Protein AF-A0A9E1QAP7-F1 (afdb_monomer)

Structure (mmCIF, N/CA/C/O backbone):
data_AF-A0A9E1QAP7-F1
#
_entry.id   AF-A0A9E1QAP7-F1
#
loop_
_atom_site.group_PDB
_atom_site.id
_atom_site.type_symbol
_atom_site.label_atom_id
_atom_site.label_alt_id
_atom_site.label_comp_id
_atom_site.label_asym_id
_atom_site.label_entity_id
_atom_site.label_seq_id
_atom_site.pdbx_PDB_ins_code
_atom_site.Cartn_x
_atom_site.Cartn_y
_atom_site.Cartn_z
_atom_site.occupancy
_atom_site.B_iso_or_equiv
_atom_site.auth_seq_id
_atom_site.auth_comp_id
_atom_site.auth_asym_id
_atom_site.auth_atom_id
_atom_site.pdbx_PDB_model_num
ATOM 1 N N . MET A 1 1 ? -14.397 4.105 12.516 1.00 86.31 1 MET A N 1
ATOM 2 C CA . MET A 1 1 ? -14.029 3.314 11.324 1.00 86.31 1 MET A CA 1
ATOM 3 C C . MET A 1 1 ? -12.781 2.537 11.677 1.00 86.31 1 MET A C 1
ATOM 5 O O . MET A 1 1 ? -11.896 3.171 12.234 1.00 86.31 1 MET A O 1
ATOM 9 N N . SER A 1 2 ? -12.727 1.223 11.428 1.00 95.25 2 SER A N 1
ATOM 10 C CA . SER A 1 2 ? -11.497 0.457 11.663 1.00 95.25 2 SER A CA 1
ATOM 11 C C . SER A 1 2 ? -10.721 0.271 10.363 1.00 95.25 2 SER A C 1
ATOM 13 O O . SER A 1 2 ? -11.329 -0.066 9.348 1.00 95.25 2 SER A O 1
ATOM 15 N N . VAL A 1 3 ? -9.409 0.499 10.394 1.00 98.00 3 VAL A N 1
ATOM 16 C CA . VAL A 1 3 ? -8.511 0.479 9.235 1.00 98.00 3 VAL A CA 1
ATOM 17 C C . VAL A 1 3 ? -7.378 -0.515 9.458 1.00 98.00 3 VAL A C 1
ATOM 19 O O . VAL A 1 3 ? -6.719 -0.509 10.500 1.00 98.00 3 VAL A O 1
ATOM 22 N N . THR A 1 4 ? -7.115 -1.334 8.444 1.00 98.50 4 THR A N 1
ATOM 23 C CA . THR A 1 4 ? -5.926 -2.188 8.369 1.00 98.50 4 THR A CA 1
ATOM 24 C C . THR A 1 4 ? -4.865 -1.534 7.495 1.00 98.50 4 THR A C 1
ATOM 26 O O . THR A 1 4 ? -5.123 -1.198 6.343 1.00 98.50 4 THR A O 1
ATOM 29 N N . GLY A 1 5 ? -3.652 -1.373 8.018 1.00 98.19 5 GLY A N 1
ATOM 30 C CA . GLY A 1 5 ? -2.471 -1.071 7.216 1.00 98.19 5 GLY A CA 1
ATOM 31 C C . GLY A 1 5 ? -1.913 -2.353 6.608 1.00 98.19 5 GLY A C 1
ATOM 32 O O . GLY A 1 5 ? -1.603 -3.296 7.330 1.00 98.19 5 GLY A O 1
ATOM 33 N N . ILE A 1 6 ? -1.773 -2.397 5.292 1.00 97.81 6 ILE A N 1
ATOM 34 C CA . ILE A 1 6 ? -1.166 -3.498 4.548 1.00 97.81 6 ILE A CA 1
ATOM 35 C C . ILE A 1 6 ? 0.171 -3.005 4.010 1.00 97.81 6 ILE A C 1
ATOM 37 O O . ILE A 1 6 ? 0.221 -2.129 3.148 1.00 97.81 6 ILE A O 1
ATOM 41 N N . ILE A 1 7 ? 1.258 -3.590 4.501 1.00 95.88 7 ILE A N 1
ATOM 42 C CA . ILE A 1 7 ? 2.609 -3.272 4.049 1.00 95.88 7 ILE A CA 1
ATOM 43 C C . ILE A 1 7 ? 3.037 -4.293 3.005 1.00 95.88 7 ILE A C 1
ATOM 45 O O . ILE A 1 7 ? 3.178 -5.478 3.313 1.00 95.88 7 ILE A O 1
ATOM 49 N N . LEU A 1 8 ? 3.289 -3.848 1.776 1.00 93.56 8 LEU A N 1
ATOM 50 C CA . LEU A 1 8 ? 3.831 -4.709 0.726 1.00 93.56 8 LEU A CA 1
ATOM 51 C C . LEU A 1 8 ? 5.355 -4.746 0.846 1.00 93.56 8 LEU A C 1
ATOM 53 O O . LEU A 1 8 ? 6.057 -3.876 0.337 1.00 93.56 8 LEU A O 1
ATOM 57 N N . ALA A 1 9 ? 5.861 -5.751 1.561 1.00 88.69 9 ALA A N 1
ATOM 58 C CA . ALA A 1 9 ? 7.293 -5.978 1.749 1.00 88.69 9 ALA A CA 1
ATOM 59 C C . ALA A 1 9 ? 7.854 -7.072 0.823 1.00 88.69 9 ALA A C 1
ATOM 61 O O . ALA A 1 9 ? 9.065 -7.243 0.733 1.00 88.69 9 ALA A O 1
ATOM 62 N N . GLY A 1 10 ? 6.984 -7.817 0.136 1.00 72.06 10 GLY A N 1
ATOM 63 C CA . GLY A 1 10 ? 7.348 -8.919 -0.748 1.00 72.06 10 GLY A CA 1
ATOM 64 C C . GLY A 1 10 ? 7.646 -8.495 -2.188 1.00 72.06 10 GLY A C 1
ATOM 65 O O . GLY A 1 10 ? 6.935 -7.697 -2.790 1.00 72.06 10 GLY A O 1
ATOM 66 N N . GLY A 1 11 ? 8.678 -9.104 -2.772 1.00 62.16 11 GLY A N 1
ATOM 67 C CA . GLY A 1 11 ? 9.010 -8.986 -4.190 1.00 62.16 11 GLY A CA 1
ATOM 68 C C . GLY A 1 11 ? 10.401 -9.542 -4.483 1.00 62.16 11 GLY A C 1
ATOM 69 O O . GLY A 1 11 ? 11.307 -9.451 -3.657 1.00 62.16 11 GLY A O 1
ATOM 70 N N . LEU A 1 12 ? 10.597 -10.131 -5.666 1.00 50.19 12 LEU A N 1
ATOM 71 C CA . LEU A 1 12 ? 11.924 -10.564 -6.109 1.00 50.19 12 LEU A CA 1
ATOM 72 C C . LEU A 1 12 ? 12.776 -9.331 -6.425 1.00 50.19 12 LEU A C 1
ATOM 74 O O . LEU A 1 12 ? 12.767 -8.806 -7.538 1.00 50.19 12 LEU A O 1
ATOM 78 N N . SER A 1 13 ? 13.543 -8.868 -5.446 1.00 53.38 13 SER A N 1
ATOM 79 C CA . SER A 1 13 ? 14.595 -7.878 -5.655 1.00 53.38 13 SER A CA 1
ATOM 80 C C . SER A 1 13 ? 15.823 -8.532 -6.284 1.00 53.38 13 SER A C 1
ATOM 82 O O . SER A 1 13 ? 16.873 -8.674 -5.661 1.00 53.38 13 SER A O 1
ATOM 84 N N . SER A 1 14 ? 15.715 -8.933 -7.552 1.00 49.47 14 SER A N 1
ATOM 85 C CA . SER A 1 14 ? 16.874 -9.436 -8.303 1.00 49.47 14 SER A CA 1
ATOM 86 C C . SER A 1 14 ? 17.997 -8.394 -8.388 1.00 49.47 14 SER A C 1
ATOM 88 O O . SER A 1 14 ? 19.166 -8.750 -8.482 1.00 49.47 14 SER A O 1
ATOM 90 N N . ARG A 1 15 ? 17.646 -7.102 -8.304 1.00 52.75 15 ARG A N 1
ATOM 91 C CA . ARG A 1 15 ? 18.569 -5.966 -8.432 1.00 52.75 15 ARG A CA 1
ATOM 92 C C . ARG A 1 15 ? 19.306 -5.592 -7.142 1.00 52.75 15 ARG A C 1
ATOM 94 O O . ARG A 1 15 ? 20.372 -4.992 -7.239 1.00 52.75 15 ARG A O 1
ATOM 101 N N . MET A 1 16 ? 18.775 -5.916 -5.956 1.00 55.91 16 MET A N 1
ATOM 102 C CA . MET A 1 16 ? 19.449 -5.616 -4.675 1.00 55.91 16 MET A CA 1
ATOM 103 C C . MET A 1 16 ? 19.907 -6.859 -3.904 1.00 55.91 16 MET A C 1
ATOM 105 O O . MET A 1 16 ? 20.548 -6.716 -2.867 1.00 55.91 16 MET A O 1
ATOM 109 N N . GLY A 1 17 ? 19.630 -8.066 -4.411 1.00 48.62 17 GLY A N 1
ATOM 110 C CA . GLY A 1 17 ? 20.192 -9.328 -3.912 1.00 48.62 17 GLY A CA 1
ATOM 111 C C . GLY A 1 17 ? 19.649 -9.813 -2.562 1.00 48.62 17 GLY A C 1
ATOM 112 O O . GLY A 1 17 ? 19.953 -10.932 -2.171 1.00 48.62 17 GLY A O 1
ATOM 113 N N . ASN A 1 18 ? 18.833 -9.005 -1.881 1.00 57.62 18 ASN A N 1
ATOM 114 C CA . ASN A 1 18 ? 18.184 -9.289 -0.602 1.00 57.62 18 ASN A CA 1
ATOM 115 C C . ASN A 1 18 ? 16.726 -8.812 -0.620 1.00 57.62 18 ASN A C 1
ATOM 117 O O . ASN A 1 18 ? 16.335 -8.008 -1.471 1.00 57.62 18 ASN A O 1
ATOM 121 N N . ASP A 1 19 ? 15.940 -9.285 0.347 1.00 70.88 19 ASP A N 1
ATOM 122 C CA . ASP A 1 19 ? 14.587 -8.788 0.600 1.00 70.88 19 ASP A CA 1
ATOM 123 C C . ASP A 1 19 ? 14.622 -7.271 0.880 1.00 70.88 19 ASP A C 1
ATOM 125 O O . ASP A 1 19 ? 15.386 -6.809 1.730 1.00 70.88 19 ASP A O 1
ATOM 129 N N . LYS A 1 20 ? 13.865 -6.468 0.119 1.00 70.12 20 LYS A N 1
ATOM 130 C CA . LYS A 1 20 ? 14.023 -5.001 0.148 1.00 70.12 20 LYS A CA 1
ATOM 131 C C . LYS A 1 20 ? 13.629 -4.413 1.493 1.00 70.12 20 LYS A C 1
ATOM 133 O O . LYS A 1 20 ? 14.272 -3.479 1.955 1.00 70.12 20 LYS A O 1
ATOM 138 N N . GLY A 1 21 ? 12.599 -4.965 2.135 1.00 68.44 21 GLY A N 1
ATOM 139 C CA . GLY A 1 21 ? 12.076 -4.388 3.373 1.00 68.44 21 GLY A CA 1
ATOM 140 C C . GLY A 1 21 ? 13.061 -4.453 4.545 1.00 68.44 21 GLY A C 1
ATOM 141 O O . GLY A 1 21 ? 12.929 -3.661 5.475 1.00 68.44 21 GLY A O 1
ATOM 142 N N . VAL A 1 22 ? 14.063 -5.344 4.497 1.00 76.19 22 VAL A N 1
ATOM 143 C CA . VAL A 1 22 ? 15.116 -5.448 5.526 1.00 76.19 22 VAL A CA 1
ATOM 144 C C . VAL A 1 22 ? 16.360 -4.615 5.219 1.00 76.19 22 VAL A C 1
ATOM 146 O O . VAL A 1 22 ? 17.306 -4.634 6.007 1.00 76.19 22 VAL A O 1
ATOM 149 N N . ILE A 1 23 ? 16.379 -3.884 4.101 1.00 78.19 23 ILE A N 1
ATOM 150 C CA . ILE A 1 23 ? 17.464 -2.953 3.797 1.00 78.19 23 ILE A CA 1
ATOM 151 C C . ILE A 1 23 ? 17.454 -1.842 4.841 1.00 78.19 23 ILE A C 1
ATOM 153 O O . ILE A 1 23 ? 16.416 -1.235 5.116 1.00 78.19 23 ILE A O 1
ATOM 157 N N . GLN A 1 24 ? 18.626 -1.608 5.431 1.00 78.88 24 GLN A N 1
ATOM 158 C CA . GLN A 1 24 ? 18.845 -0.480 6.320 1.00 78.88 24 GLN A CA 1
ATOM 159 C C . GLN A 1 24 ? 18.854 0.810 5.518 1.00 78.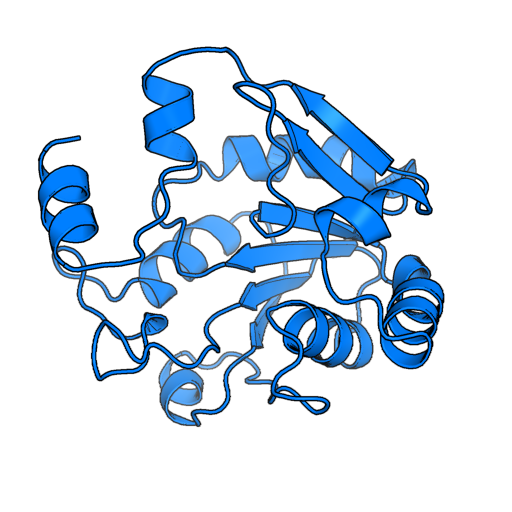88 24 GLN A C 1
ATOM 161 O O . GLN A 1 24 ? 19.547 0.938 4.508 1.00 78.88 24 GLN A O 1
ATOM 166 N N . LEU A 1 25 ? 18.084 1.759 6.014 1.00 79.62 25 LEU A N 1
ATOM 167 C CA . LEU A 1 25 ? 17.990 3.103 5.513 1.00 79.62 25 LEU A CA 1
ATOM 168 C C . LEU A 1 25 ? 18.130 4.040 6.715 1.00 79.62 25 LEU A C 1
ATOM 170 O O . LEU A 1 25 ? 17.290 4.083 7.618 1.00 79.62 25 LEU A O 1
ATOM 174 N N . ASP A 1 26 ? 19.272 4.720 6.757 1.00 79.81 26 ASP A N 1
ATOM 175 C CA . ASP A 1 26 ? 19.825 5.322 7.971 1.00 79.81 26 ASP A CA 1
ATOM 176 C C . ASP A 1 26 ? 20.045 4.251 9.066 1.00 79.81 26 ASP A C 1
ATOM 178 O O . ASP A 1 26 ? 20.781 3.288 8.859 1.00 79.81 26 ASP A O 1
ATOM 182 N N . GLN A 1 27 ? 19.402 4.396 10.230 1.00 82.00 27 GLN A N 1
ATOM 183 C CA . GLN A 1 27 ? 19.483 3.462 11.362 1.00 82.00 27 GLN A CA 1
ATOM 184 C C . GLN A 1 27 ? 18.269 2.521 11.470 1.00 82.00 27 GLN A C 1
ATOM 186 O O . GLN A 1 27 ? 18.165 1.769 12.436 1.00 82.00 27 GLN A O 1
ATOM 191 N N . GLN A 1 28 ? 17.344 2.561 10.506 1.00 84.06 28 GLN A N 1
ATOM 192 C CA . GLN A 1 28 ? 16.098 1.787 10.528 1.00 84.06 28 GLN A CA 1
ATOM 193 C C . GLN A 1 28 ? 15.938 0.982 9.241 1.00 84.06 28 GLN A C 1
ATOM 195 O O . GLN A 1 28 ? 16.349 1.409 8.165 1.00 84.06 28 GLN A O 1
ATOM 200 N N . LYS A 1 29 ? 15.322 -0.193 9.316 1.00 88.06 29 LYS A N 1
ATOM 201 C CA . LYS A 1 29 ? 14.920 -0.946 8.124 1.00 88.06 29 LYS A CA 1
ATOM 202 C C . LYS A 1 29 ? 13.789 -0.204 7.413 1.00 88.06 29 LYS A C 1
ATOM 204 O O . LYS A 1 29 ? 12.933 0.399 8.059 1.00 88.06 29 LYS A O 1
ATOM 209 N N . MET A 1 30 ? 13.724 -0.301 6.087 1.00 88.94 30 MET A N 1
ATOM 210 C CA . MET A 1 30 ? 12.649 0.329 5.301 1.00 88.94 30 MET A CA 1
ATOM 211 C C . MET A 1 30 ? 11.248 -0.065 5.7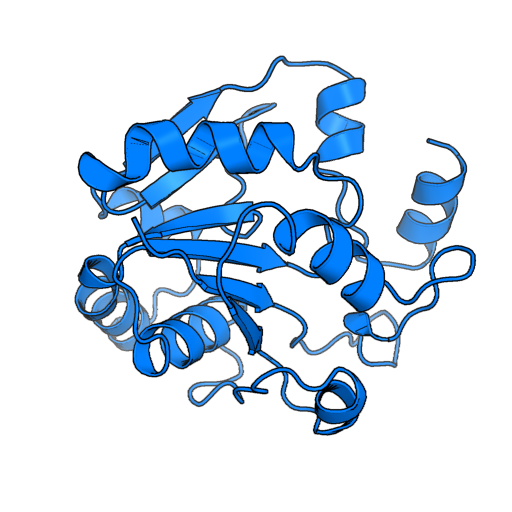94 1.00 88.94 30 MET A C 1
ATOM 213 O O . MET A 1 30 ? 10.370 0.788 5.914 1.00 88.94 30 MET A O 1
ATOM 217 N N . VAL A 1 31 ? 11.050 -1.336 6.166 1.00 90.00 31 VAL A N 1
ATOM 218 C CA . VAL A 1 31 ? 9.774 -1.790 6.739 1.00 90.00 31 VAL A CA 1
ATOM 219 C C . VAL A 1 31 ? 9.446 -1.109 8.071 1.00 90.00 31 VAL A C 1
ATOM 221 O O . VAL A 1 31 ? 8.292 -0.767 8.296 1.00 90.00 31 VAL A O 1
ATOM 224 N N . GLU A 1 32 ? 10.436 -0.851 8.932 1.00 91.31 32 GLU A N 1
ATOM 225 C CA . GLU A 1 32 ? 10.232 -0.171 10.220 1.00 91.31 32 GLU A CA 1
ATOM 226 C C . GLU A 1 32 ? 9.785 1.279 10.009 1.00 91.31 32 GLU A C 1
ATOM 228 O O . GLU A 1 32 ? 8.881 1.749 10.702 1.00 91.31 32 GLU A O 1
ATOM 233 N N . LYS A 1 33 ? 10.344 1.964 9.001 1.00 92.69 33 LYS A N 1
ATOM 234 C CA . LYS A 1 33 ? 9.883 3.304 8.617 1.00 92.69 33 LYS A CA 1
ATOM 235 C C . LYS A 1 33 ? 8.427 3.285 8.171 1.00 92.69 33 LYS A C 1
ATOM 237 O O . LYS A 1 33 ? 7.620 4.054 8.688 1.00 92.69 33 LYS A O 1
ATOM 242 N N . VAL A 1 34 ? 8.059 2.360 7.292 1.00 94.44 34 VAL A N 1
ATOM 243 C CA . VAL A 1 34 ? 6.677 2.237 6.808 1.00 94.44 34 VAL A CA 1
ATOM 244 C C . VAL A 1 34 ? 5.699 1.845 7.924 1.00 94.44 34 VAL A C 1
ATOM 246 O O . VAL A 1 34 ? 4.603 2.401 8.001 1.00 94.44 34 VAL A O 1
ATOM 249 N N . ILE A 1 35 ? 6.111 0.982 8.859 1.00 94.25 35 ILE A N 1
ATOM 250 C CA . ILE A 1 35 ? 5.351 0.700 10.086 1.00 94.25 35 ILE A CA 1
ATOM 251 C C . ILE A 1 35 ? 5.117 1.994 10.874 1.00 94.25 35 ILE A C 1
ATOM 253 O O . ILE A 1 35 ? 3.985 2.255 11.277 1.00 94.25 35 ILE A O 1
ATOM 257 N N . SER A 1 36 ? 6.150 2.818 11.079 1.00 94.75 36 SER A N 1
ATOM 258 C CA . SER A 1 36 ? 6.025 4.071 11.839 1.00 94.75 36 SER A CA 1
ATOM 259 C C . SER A 1 36 ? 5.097 5.096 11.175 1.00 94.75 36 SER A C 1
ATOM 261 O O . SER A 1 36 ? 4.414 5.837 11.876 1.00 94.75 36 SER A O 1
ATOM 263 N N . ILE A 1 37 ? 5.019 5.089 9.841 1.00 96.50 37 ILE A N 1
ATOM 264 C CA . ILE A 1 37 ? 4.135 5.961 9.055 1.00 96.50 37 ILE A CA 1
ATOM 265 C C . ILE A 1 37 ? 2.665 5.549 9.208 1.00 96.50 37 ILE A C 1
ATOM 267 O O . ILE A 1 37 ? 1.801 6.418 9.346 1.00 96.50 37 ILE A O 1
ATOM 271 N N . LEU A 1 38 ? 2.377 4.240 9.183 1.00 96.88 38 LEU A N 1
ATOM 272 C CA . LEU A 1 38 ? 1.010 3.706 9.253 1.00 96.88 38 LEU A CA 1
ATOM 273 C C . LEU A 1 38 ? 0.472 3.602 10.678 1.00 96.88 38 LEU A C 1
ATOM 275 O O . LEU A 1 38 ? -0.706 3.869 10.892 1.00 96.88 38 LEU A O 1
ATOM 279 N N . SER A 1 39 ? 1.308 3.223 11.649 1.00 95.88 39 SER A N 1
ATOM 280 C CA . SER A 1 39 ? 0.879 2.929 13.029 1.00 95.88 39 SER A CA 1
ATOM 281 C C . SER A 1 39 ? -0.000 4.012 13.676 1.00 95.88 39 SER A C 1
ATOM 283 O O . SER A 1 39 ? -0.932 3.644 14.384 1.00 95.88 39 SER A O 1
ATOM 285 N N . PRO A 1 40 ? 0.220 5.326 13.453 1.00 96.69 40 PRO A N 1
ATOM 286 C CA . PRO A 1 40 ? -0.622 6.365 14.050 1.00 96.69 40 PRO A CA 1
ATOM 287 C C . PRO A 1 40 ? -2.035 6.473 13.455 1.00 96.69 40 PRO A C 1
ATOM 289 O O . PRO A 1 40 ? -2.854 7.209 14.001 1.00 96.69 40 PRO A O 1
ATOM 292 N N . ILE A 1 41 ? -2.309 5.820 12.319 1.00 96.94 41 ILE A N 1
ATOM 293 C CA . ILE A 1 41 ? -3.532 6.023 11.520 1.00 96.94 41 ILE A CA 1
ATOM 294 C C . ILE A 1 41 ? -4.281 4.728 11.183 1.00 96.94 41 ILE A C 1
ATOM 296 O O . ILE A 1 41 ? -5.276 4.770 10.460 1.00 96.94 41 ILE A O 1
ATOM 300 N N . VAL A 1 42 ? -3.823 3.581 11.691 1.00 97.56 42 VAL A N 1
ATOM 301 C CA . VAL A 1 42 ? -4.465 2.273 11.491 1.00 97.56 42 VAL A CA 1
ATOM 302 C C . VAL A 1 42 ? -4.600 1.532 12.817 1.00 97.56 42 VAL A C 1
ATOM 304 O O . VAL A 1 42 ? -3.784 1.709 13.717 1.00 97.56 42 VAL A O 1
ATOM 307 N N . ASP A 1 43 ? -5.598 0.657 12.935 1.00 96.81 43 ASP A N 1
ATOM 308 C CA . ASP A 1 43 ? -5.797 -0.144 14.154 1.00 96.81 43 ASP A CA 1
ATOM 309 C C . ASP A 1 43 ? -4.944 -1.413 14.165 1.00 96.81 43 ASP A C 1
ATOM 311 O O . ASP A 1 43 ? -4.711 -2.017 15.212 1.00 96.81 43 ASP A O 1
ATOM 315 N N . ARG A 1 44 ? -4.527 -1.869 12.981 1.00 95.31 44 ARG A N 1
ATOM 316 C CA . ARG A 1 44 ? -3.751 -3.096 12.806 1.00 95.31 44 ARG A CA 1
ATOM 317 C C . ARG A 1 44 ? -2.860 -3.012 11.583 1.00 95.31 44 ARG A C 1
ATOM 319 O O . ARG A 1 44 ? -3.186 -2.324 10.619 1.00 95.31 44 ARG A O 1
ATOM 326 N N . ILE A 1 45 ? -1.769 -3.767 11.613 1.00 96.19 45 ILE A N 1
ATOM 327 C CA . ILE A 1 45 ? -0.828 -3.870 10.502 1.00 96.19 45 ILE A CA 1
ATOM 328 C C . ILE A 1 45 ? -0.685 -5.333 10.092 1.00 96.19 45 ILE A C 1
ATOM 330 O O . ILE A 1 45 ? -0.488 -6.215 10.930 1.00 96.19 45 ILE A O 1
ATOM 334 N N . ILE A 1 46 ? -0.765 -5.561 8.785 1.00 95.44 46 ILE A N 1
ATOM 335 C CA . ILE A 1 46 ? -0.465 -6.815 8.106 1.00 95.44 46 ILE A CA 1
ATOM 336 C C . ILE A 1 46 ? 0.725 -6.566 7.180 1.00 95.44 46 ILE A C 1
ATOM 338 O O . ILE A 1 46 ? 0.788 -5.542 6.501 1.00 95.44 46 ILE A O 1
ATOM 342 N N . VAL A 1 47 ? 1.666 -7.504 7.126 1.00 94.06 47 VAL A N 1
ATOM 343 C CA . VAL A 1 47 ? 2.828 -7.430 6.236 1.00 94.06 47 VAL A CA 1
ATOM 344 C C . VAL A 1 47 ? 2.725 -8.527 5.182 1.00 94.06 47 VAL A C 1
ATOM 346 O O . VAL A 1 47 ? 2.784 -9.711 5.504 1.00 94.06 47 VAL A O 1
ATOM 349 N N . SER A 1 48 ? 2.600 -8.143 3.914 1.00 92.56 48 SER A N 1
ATOM 350 C CA . SER A 1 48 ? 2.709 -9.064 2.781 1.00 92.56 48 SER A CA 1
ATOM 351 C C . SER A 1 48 ? 4.180 -9.378 2.529 1.00 92.56 48 SER A C 1
ATOM 353 O O . SER A 1 48 ? 4.901 -8.535 1.988 1.00 92.56 48 SER A O 1
ATOM 355 N N . ALA A 1 49 ? 4.636 -10.580 2.879 1.00 89.00 49 ALA A N 1
ATOM 356 C CA . ALA A 1 49 ? 6.010 -11.020 2.649 1.00 89.00 49 ALA A CA 1
ATOM 357 C C . ALA A 1 49 ? 6.105 -12.542 2.486 1.00 89.00 49 ALA A C 1
ATOM 359 O O . ALA A 1 49 ? 5.374 -13.307 3.107 1.00 89.00 49 ALA A O 1
ATOM 360 N N . ASN A 1 50 ? 7.078 -12.994 1.691 1.00 80.62 50 ASN A N 1
ATOM 361 C CA . ASN A 1 50 ? 7.371 -14.426 1.534 1.00 80.62 50 ASN A CA 1
ATOM 362 C C . ASN A 1 50 ? 8.383 -14.949 2.567 1.00 80.62 50 ASN A C 1
ATOM 364 O O . ASN A 1 50 ? 8.625 -16.154 2.644 1.00 80.62 50 ASN A O 1
ATOM 368 N N . ASN A 1 51 ? 8.963 -14.049 3.360 1.00 76.94 51 ASN A N 1
ATOM 369 C CA . ASN A 1 51 ? 9.968 -14.335 4.371 1.00 76.94 51 ASN A CA 1
ATOM 370 C C . ASN A 1 51 ? 9.347 -14.251 5.776 1.00 76.94 51 ASN A C 1
ATOM 372 O O . ASN A 1 51 ? 8.725 -13.249 6.114 1.00 76.94 51 ASN A O 1
ATOM 376 N N . SER A 1 52 ? 9.543 -15.269 6.614 1.00 72.44 52 SER A N 1
ATOM 377 C CA . SER A 1 52 ? 9.056 -15.271 8.003 1.00 72.44 52 SER A CA 1
ATOM 378 C C . SER A 1 52 ? 9.836 -14.322 8.918 1.00 72.44 52 SER A C 1
ATOM 380 O O . SER A 1 52 ? 9.377 -14.014 10.010 1.00 72.44 52 SER A O 1
ATOM 382 N N . ASN A 1 53 ? 10.979 -13.777 8.485 1.00 76.25 53 ASN A N 1
ATOM 383 C CA . ASN A 1 53 ? 11.747 -12.815 9.280 1.00 76.25 53 ASN A CA 1
ATOM 384 C C . ASN A 1 53 ? 10.925 -11.584 9.696 1.00 76.25 53 ASN A C 1
ATOM 386 O O . ASN A 1 53 ? 11.256 -10.961 10.699 1.00 76.25 53 ASN A O 1
ATOM 390 N N . TYR A 1 54 ? 9.861 -11.225 8.976 1.00 80.69 54 TYR A N 1
ATOM 391 C CA . TYR A 1 54 ? 8.986 -10.110 9.351 1.00 80.69 54 TYR A CA 1
ATOM 392 C C . TYR A 1 54 ? 8.144 -10.384 10.609 1.00 80.69 54 TYR A C 1
ATOM 394 O O . TYR A 1 54 ? 7.684 -9.438 11.245 1.00 80.69 54 TYR A O 1
ATOM 402 N N . GLU A 1 55 ? 8.015 -11.641 11.043 1.00 78.56 55 GLU A N 1
ATOM 403 C CA . GLU A 1 55 ? 7.323 -12.004 12.290 1.00 78.56 55 GLU A CA 1
ATOM 404 C C . GLU A 1 55 ? 8.014 -11.398 13.524 1.00 78.56 55 GLU A C 1
ATOM 406 O O . GLU A 1 55 ? 7.369 -11.166 14.546 1.00 78.56 55 GLU A O 1
ATOM 411 N N . GLN A 1 56 ? 9.305 -11.039 13.417 1.00 81.69 56 GLN A N 1
ATOM 412 C CA . GLN A 1 56 ? 10.052 -10.348 14.478 1.00 81.69 56 GLN A CA 1
ATOM 413 C C . GLN A 1 56 ? 9.406 -9.016 14.899 1.00 81.69 56 GLN A C 1
ATOM 415 O O . GLN A 1 56 ? 9.589 -8.571 16.031 1.00 81.69 56 GLN A O 1
ATOM 420 N N . PHE A 1 57 ? 8.629 -8.394 14.006 1.00 80.06 57 PHE A N 1
ATOM 421 C CA . PHE A 1 57 ? 7.919 -7.142 14.265 1.00 80.06 57 PHE A CA 1
ATOM 422 C C . PHE A 1 57 ? 6.561 -7.348 14.954 1.00 80.06 57 PHE A C 1
ATOM 424 O O . PHE A 1 57 ? 5.862 -6.374 15.211 1.00 80.06 57 PHE A O 1
ATOM 431 N N . LYS A 1 58 ? 6.194 -8.596 15.286 1.00 84.06 58 LYS A N 1
ATOM 432 C CA . LYS A 1 58 ? 4.928 -8.976 15.944 1.00 84.06 58 LYS A CA 1
ATOM 433 C C . LYS A 1 58 ? 3.667 -8.601 15.149 1.00 84.06 58 LYS A C 1
ATOM 435 O O . LYS A 1 58 ? 2.593 -8.470 15.730 1.00 84.06 58 LYS A O 1
ATOM 440 N N . PHE A 1 59 ? 3.793 -8.458 13.831 1.00 86.69 59 PHE A N 1
ATOM 441 C CA . PHE A 1 59 ? 2.670 -8.262 12.913 1.00 86.69 59 PHE A CA 1
ATOM 442 C C . PHE A 1 59 ? 2.308 -9.568 12.208 1.00 86.69 59 PHE A C 1
ATOM 444 O O . PHE A 1 59 ? 3.150 -10.453 12.047 1.00 86.69 59 PHE A O 1
ATOM 451 N N . SER A 1 60 ? 1.060 -9.674 11.749 1.00 89.81 60 SER A N 1
ATOM 452 C CA . SER A 1 60 ? 0.624 -10.790 10.911 1.00 89.81 60 SER A CA 1
ATOM 453 C C . SER A 1 60 ? 1.357 -10.745 9.572 1.00 89.81 60 SER A C 1
ATOM 455 O O . SER A 1 60 ? 1.217 -9.780 8.819 1.00 89.81 60 SER A O 1
ATOM 457 N N . VAL A 1 61 ? 2.133 -11.787 9.272 1.00 91.62 61 VAL A N 1
ATOM 458 C CA . VAL A 1 61 ? 2.828 -11.932 7.990 1.00 91.62 61 VAL A CA 1
ATOM 459 C C . VAL A 1 61 ? 1.997 -12.815 7.071 1.00 91.62 61 VAL A C 1
ATOM 461 O O . VAL A 1 61 ? 1.756 -13.982 7.375 1.00 91.62 61 VAL A O 1
ATOM 464 N N . ILE A 1 62 ? 1.568 -12.262 5.941 1.00 92.62 62 ILE A N 1
ATOM 465 C CA . ILE A 1 62 ? 0.773 -12.969 4.938 1.00 92.62 62 ILE A CA 1
ATOM 466 C C . ILE A 1 62 ? 1.650 -13.229 3.721 1.00 92.62 62 ILE A C 1
ATOM 468 O O . ILE A 1 62 ? 2.265 -12.319 3.166 1.00 92.62 62 ILE A O 1
ATOM 472 N N . LYS A 1 63 ? 1.718 -14.495 3.311 1.00 90.31 63 LYS A N 1
ATOM 473 C CA . LYS A 1 63 ? 2.427 -14.892 2.093 1.00 90.31 63 LYS A CA 1
ATOM 474 C C . LYS A 1 63 ? 1.561 -14.607 0.875 1.00 90.31 63 LYS A C 1
ATOM 476 O O . LYS A 1 63 ? 0.347 -14.790 0.924 1.00 90.31 63 LYS A O 1
ATOM 481 N N . ASP A 1 64 ? 2.202 -14.219 -0.223 1.00 89.19 64 ASP A N 1
ATOM 482 C CA . ASP A 1 64 ? 1.526 -14.096 -1.512 1.00 89.19 64 ASP A CA 1
ATOM 483 C C . ASP A 1 64 ? 1.130 -15.498 -2.006 1.00 89.19 64 ASP A C 1
ATOM 485 O O . ASP A 1 64 ? 1.993 -16.313 -2.346 1.00 89.19 64 ASP A O 1
ATOM 489 N N . LYS A 1 65 ? -0.179 -15.783 -2.011 1.00 89.81 65 LYS A N 1
ATOM 490 C CA . LYS A 1 65 ? -0.756 -17.076 -2.419 1.00 89.81 65 LYS A CA 1
ATOM 491 C C . LYS A 1 65 ? -0.694 -17.293 -3.932 1.00 89.81 65 LYS A C 1
ATOM 493 O O . LYS A 1 65 ? -0.802 -18.431 -4.386 1.00 89.81 65 LYS A O 1
ATOM 498 N N . TYR A 1 66 ? -0.532 -16.220 -4.701 1.00 87.50 66 TYR A N 1
ATOM 499 C CA . TYR A 1 66 ? -0.666 -16.229 -6.154 1.00 87.50 66 TYR A CA 1
ATOM 500 C C . TYR A 1 66 ? 0.695 -16.164 -6.845 1.00 87.50 66 TYR A C 1
ATOM 502 O O . TYR A 1 66 ? 0.919 -16.902 -7.800 1.00 87.50 66 TYR A O 1
ATOM 510 N N . GLY A 1 67 ? 1.627 -15.370 -6.306 1.00 78.94 67 GLY A N 1
ATOM 511 C CA . GLY A 1 67 ? 3.031 -15.306 -6.710 1.00 78.94 67 GLY A CA 1
ATOM 512 C C . GLY A 1 67 ? 3.260 -14.859 -8.161 1.00 78.94 67 GLY A C 1
ATOM 513 O O . GLY A 1 67 ? 2.442 -15.045 -9.049 1.00 78.94 67 GLY A O 1
ATOM 514 N N . ARG A 1 68 ? 4.428 -14.269 -8.453 1.00 75.19 68 ARG A N 1
ATOM 515 C CA . ARG A 1 68 ? 4.886 -13.927 -9.828 1.00 75.19 68 ARG A CA 1
ATOM 516 C C . ARG A 1 68 ? 3.937 -13.053 -10.681 1.00 75.19 68 ARG A C 1
ATOM 518 O O . ARG A 1 68 ? 4.225 -12.853 -11.856 1.00 75.19 68 ARG A O 1
ATOM 525 N N . ILE A 1 69 ? 2.892 -12.464 -10.099 1.00 85.31 69 ILE A N 1
ATOM 526 C CA . ILE A 1 69 ? 1.941 -11.550 -10.762 1.00 85.31 69 ILE A CA 1
ATOM 527 C C . ILE A 1 69 ? 2.118 -10.090 -10.312 1.00 85.31 69 ILE A C 1
ATOM 529 O O . ILE A 1 69 ? 1.207 -9.271 -10.387 1.00 85.31 69 ILE A O 1
ATOM 533 N N . GLY A 1 70 ? 3.313 -9.757 -9.819 1.00 85.88 70 GLY A N 1
ATOM 534 C CA . GLY A 1 70 ? 3.607 -8.435 -9.272 1.00 85.88 70 GLY A CA 1
ATOM 535 C C . GLY A 1 70 ? 2.888 -8.171 -7.938 1.00 85.88 70 GLY A C 1
ATOM 536 O O . GLY A 1 70 ? 2.540 -9.118 -7.235 1.00 85.88 70 GLY A O 1
ATOM 537 N N . PRO A 1 71 ? 2.681 -6.895 -7.562 1.00 91.31 71 PRO A N 1
ATOM 538 C CA . PRO A 1 71 ? 2.111 -6.526 -6.263 1.00 91.31 71 PRO A CA 1
ATOM 539 C C . PRO A 1 71 ? 0.650 -6.961 -6.074 1.00 91.31 71 PRO A C 1
ATOM 541 O O . PRO A 1 71 ? 0.201 -7.073 -4.936 1.00 91.31 71 PRO A O 1
ATOM 544 N N . LEU A 1 72 ? -0.081 -7.243 -7.160 1.00 94.94 72 LEU A N 1
ATOM 545 C CA . LEU A 1 72 ? -1.486 -7.651 -7.104 1.00 94.94 72 LEU A CA 1
ATOM 546 C C . LEU A 1 72 ? -1.700 -8.903 -6.238 1.00 94.94 72 LEU A C 1
ATOM 548 O O . LEU A 1 72 ? -2.645 -8.941 -5.457 1.00 94.94 72 LEU A O 1
ATOM 552 N N . GLY A 1 73 ? -0.810 -9.896 -6.329 1.00 93.94 73 GLY A N 1
ATOM 553 C CA . GLY A 1 73 ? -0.921 -11.131 -5.543 1.00 93.94 73 GLY A CA 1
ATOM 554 C C . GLY A 1 73 ? -0.840 -10.884 -4.037 1.00 93.94 73 GLY A C 1
ATOM 555 O O . GLY A 1 73 ? -1.657 -11.407 -3.277 1.00 93.94 73 GLY A O 1
ATOM 556 N N . GLY A 1 74 ? 0.077 -10.009 -3.612 1.00 94.00 74 GLY A N 1
ATOM 557 C CA . GLY A 1 74 ? 0.188 -9.566 -2.221 1.00 94.00 74 GLY A CA 1
ATOM 558 C C . GLY A 1 74 ? -1.039 -8.783 -1.751 1.00 94.00 74 GLY A C 1
ATOM 559 O O . GLY A 1 74 ? -1.548 -9.041 -0.663 1.00 94.00 74 GLY A O 1
ATOM 560 N N . ILE A 1 75 ? -1.567 -7.887 -2.594 1.00 96.62 75 ILE A N 1
ATOM 561 C CA . ILE A 1 75 ? -2.793 -7.129 -2.299 1.00 96.62 75 ILE A CA 1
ATOM 562 C C . ILE A 1 75 ? -3.973 -8.079 -2.079 1.00 96.62 75 ILE A C 1
ATOM 564 O O . ILE A 1 75 ? -4.604 -8.020 -1.028 1.00 96.62 75 ILE A O 1
ATOM 568 N N . ILE A 1 76 ? -4.243 -8.984 -3.026 1.00 97.56 76 ILE A N 1
ATOM 569 C CA . ILE A 1 76 ? -5.353 -9.943 -2.926 1.00 97.56 76 ILE A CA 1
ATOM 570 C C . ILE A 1 76 ? -5.177 -10.823 -1.685 1.00 97.56 76 ILE A C 1
ATOM 572 O O . ILE A 1 76 ? -6.098 -10.928 -0.879 1.00 97.56 76 ILE A O 1
ATOM 576 N N . SER A 1 77 ? -3.983 -11.390 -1.482 1.00 96.19 77 SER A N 1
ATOM 577 C CA . 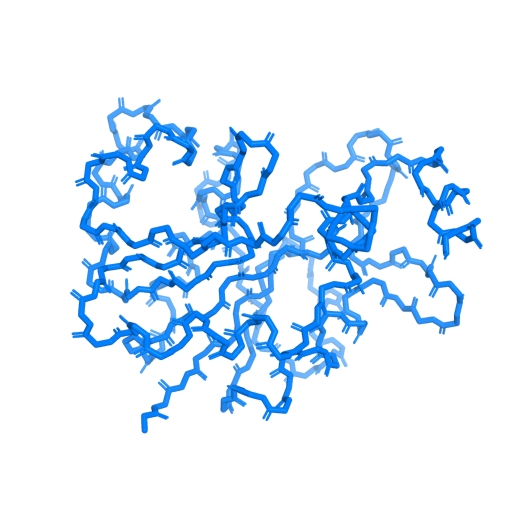SE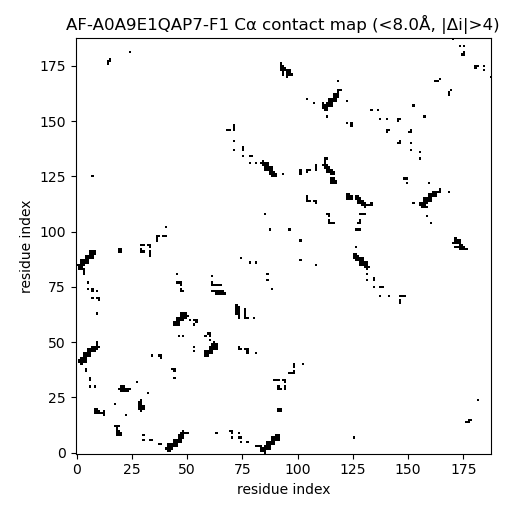R A 1 77 ? -3.708 -12.266 -0.335 1.00 96.19 77 SER A CA 1
ATOM 578 C C . SER A 1 77 ? -3.945 -11.552 0.999 1.00 96.19 77 SER A C 1
ATOM 580 O O . SER A 1 77 ? -4.510 -12.140 1.914 1.00 96.19 77 SER A O 1
ATOM 582 N N . CYS A 1 78 ? -3.556 -10.281 1.127 1.00 97.00 78 CYS A N 1
ATOM 583 C CA . CYS A 1 78 ? -3.804 -9.515 2.347 1.00 97.00 78 CYS A CA 1
ATOM 584 C C . CYS A 1 78 ? -5.256 -9.055 2.497 1.00 97.00 78 CYS A C 1
ATOM 586 O O . CYS A 1 78 ? -5.748 -9.022 3.621 1.00 97.00 78 CYS A O 1
ATOM 588 N N . LEU A 1 79 ? -5.954 -8.712 1.412 1.00 97.94 79 LEU A N 1
ATOM 589 C CA . LEU A 1 79 ? -7.373 -8.343 1.470 1.00 97.94 79 LEU A CA 1
ATOM 590 C C . LEU A 1 79 ? -8.259 -9.533 1.865 1.00 97.94 79 LEU A C 1
ATOM 592 O O . LEU A 1 79 ? -9.217 -9.347 2.614 1.00 97.94 79 LEU A O 1
ATOM 596 N N . GLU A 1 80 ? -7.923 -10.750 1.425 1.00 97.62 80 GLU A N 1
ATOM 597 C CA . GLU A 1 80 ? -8.585 -11.984 1.873 1.00 97.62 80 GLU A CA 1
ATOM 598 C C . GLU A 1 80 ? -8.518 -12.132 3.403 1.00 97.62 80 GLU A C 1
ATOM 600 O O . GLU A 1 80 ? -9.540 -12.384 4.044 1.00 97.62 80 GLU A O 1
ATOM 605 N N . GLU A 1 81 ? -7.335 -11.905 3.983 1.00 97.06 81 GLU A N 1
ATOM 606 C CA . GLU A 1 81 ? -7.052 -12.075 5.418 1.00 97.06 81 GLU A CA 1
ATOM 607 C C . GLU A 1 81 ? -7.439 -10.857 6.274 1.00 97.06 81 GLU A C 1
ATOM 609 O O . GLU A 1 81 ? -7.633 -10.971 7.486 1.00 97.06 81 GLU A O 1
ATOM 614 N N . SER A 1 82 ? -7.557 -9.671 5.672 1.00 96.88 82 SER A N 1
ATOM 615 C CA . SER A 1 82 ? -7.948 -8.459 6.388 1.00 96.88 82 SER A CA 1
ATOM 616 C C . SER A 1 82 ? -9.355 -8.606 6.954 1.00 96.88 82 SER A C 1
ATOM 618 O O . SER A 1 82 ? -10.284 -8.989 6.247 1.00 96.88 82 SER A O 1
ATOM 620 N N . THR A 1 83 ? -9.558 -8.263 8.225 1.00 96.00 83 THR A N 1
ATOM 621 C CA . THR A 1 83 ? -10.892 -8.325 8.847 1.00 96.00 83 THR A CA 1
ATOM 622 C C . THR A 1 83 ? -11.598 -6.966 8.863 1.00 96.00 83 THR A C 1
ATOM 624 O O . THR A 1 83 ? -12.535 -6.782 9.640 1.00 96.00 83 THR A O 1
ATOM 627 N N . THR A 1 84 ? -11.118 -5.992 8.087 1.00 97.50 84 THR A N 1
ATOM 628 C CA . THR A 1 84 ? -11.716 -4.656 7.979 1.00 97.50 84 THR A CA 1
ATOM 629 C C . THR A 1 84 ? -12.082 -4.351 6.535 1.00 97.50 84 THR A C 1
ATOM 631 O O . THR A 1 84 ? -11.365 -4.730 5.606 1.00 97.50 84 THR A O 1
ATOM 634 N N . ASP A 1 85 ? -13.156 -3.587 6.350 1.00 97.56 85 ASP A N 1
ATOM 635 C CA . ASP A 1 85 ? -13.539 -3.103 5.021 1.00 97.56 85 ASP A CA 1
ATOM 636 C C . ASP A 1 85 ? -12.546 -2.064 4.495 1.00 97.56 85 ASP A C 1
ATOM 638 O O . ASP A 1 85 ? -12.339 -1.959 3.294 1.00 97.56 85 ASP A O 1
ATOM 642 N N . HIS A 1 86 ? -11.875 -1.337 5.389 1.00 98.38 86 HIS A N 1
ATOM 643 C CA . HIS A 1 86 ? -10.965 -0.254 5.040 1.00 98.38 86 HIS A CA 1
ATOM 644 C C . HIS A 1 86 ? -9.507 -0.699 5.138 1.00 98.38 86 HIS A C 1
ATOM 646 O O . HIS A 1 86 ? -9.069 -1.151 6.201 1.00 98.38 86 HIS A O 1
ATOM 652 N N . ASN A 1 87 ? -8.750 -0.552 4.050 1.00 98.69 87 ASN A N 1
ATOM 653 C CA . ASN A 1 87 ? -7.364 -1.004 3.976 1.00 98.69 87 ASN A CA 1
ATOM 654 C C . ASN A 1 87 ? -6.471 0.083 3.368 1.00 98.69 87 ASN A C 1
ATOM 656 O O . ASN A 1 87 ? -6.725 0.539 2.259 1.00 98.69 87 ASN A O 1
ATOM 660 N N . LEU A 1 88 ? -5.418 0.494 4.073 1.00 98.50 88 LEU A N 1
ATOM 661 C CA . LEU A 1 88 ? -4.361 1.341 3.516 1.00 98.50 88 LEU A CA 1
ATOM 662 C C . LEU A 1 88 ? -3.216 0.461 3.048 1.00 98.50 88 LEU A C 1
ATOM 664 O O . LEU A 1 88 ? -2.571 -0.194 3.859 1.00 98.50 88 LEU A O 1
ATOM 668 N N . ILE A 1 89 ? -2.956 0.461 1.749 1.00 98.12 89 ILE A N 1
ATOM 669 C CA . ILE A 1 89 ? -1.867 -0.288 1.136 1.00 98.12 89 ILE A CA 1
ATOM 670 C C . ILE A 1 89 ? -0.675 0.643 0.975 1.00 98.12 89 ILE A C 1
ATOM 672 O O . ILE A 1 89 ? -0.795 1.700 0.355 1.00 98.12 89 ILE A O 1
ATOM 676 N N . LEU A 1 90 ? 0.470 0.235 1.517 1.00 97.38 90 LEU A N 1
ATOM 677 C CA . LEU A 1 90 ? 1.722 0.964 1.394 1.00 97.38 90 LEU A CA 1
ATOM 678 C C . LEU A 1 90 ? 2.878 0.013 1.080 1.00 97.38 90 LEU A C 1
ATOM 680 O O . LEU A 1 90 ? 3.160 -0.924 1.827 1.00 97.38 90 LEU A O 1
ATOM 684 N N . SER A 1 91 ? 3.565 0.245 -0.029 1.00 94.06 91 SER A N 1
ATOM 685 C CA . SER A 1 91 ? 4.775 -0.493 -0.368 1.00 94.06 91 SER A CA 1
ATOM 686 C C . SER A 1 91 ? 5.948 -0.077 0.513 1.00 94.06 91 SER A C 1
ATOM 688 O O . SER A 1 91 ? 6.071 1.075 0.931 1.00 94.06 91 SER A O 1
ATOM 690 N N . CYS A 1 92 ? 6.841 -1.025 0.809 1.00 90.44 92 CYS A N 1
ATOM 691 C CA . CYS A 1 92 ? 8.027 -0.727 1.605 1.00 90.44 92 CYS A CA 1
ATOM 692 C C . CYS A 1 92 ? 9.019 0.201 0.882 1.00 90.44 92 CYS A C 1
ATOM 694 O O . CYS A 1 92 ? 9.901 0.751 1.535 1.00 90.44 92 CYS A O 1
ATOM 696 N N . ASP A 1 93 ? 8.910 0.347 -0.446 1.00 89.50 93 ASP A N 1
ATOM 697 C CA . ASP A 1 93 ? 9.803 1.168 -1.273 1.00 89.50 93 ASP A CA 1
ATOM 698 C C . ASP A 1 93 ? 9.487 2.668 -1.285 1.00 89.50 93 ASP A C 1
ATOM 700 O O . ASP A 1 93 ? 10.343 3.424 -1.736 1.00 89.50 93 ASP A O 1
ATOM 704 N N . THR A 1 94 ? 8.379 3.114 -0.685 1.00 90.88 94 THR A N 1
ATOM 705 C CA . THR A 1 94 ? 8.032 4.537 -0.485 1.00 90.88 94 THR A CA 1
ATOM 706 C C . THR A 1 94 ? 8.176 4.985 0.984 1.00 90.88 94 THR A C 1
ATOM 708 O O . THR A 1 94 ? 7.182 5.346 1.621 1.00 90.88 94 THR A O 1
ATOM 711 N N . PRO A 1 95 ? 9.379 4.979 1.593 1.00 91.25 95 PRO A N 1
ATOM 712 C CA . PRO A 1 95 ? 9.539 5.253 3.024 1.00 91.25 95 PRO A CA 1
ATOM 713 C C . PRO A 1 95 ? 9.484 6.747 3.402 1.00 91.25 95 PRO A C 1
ATOM 715 O O . PRO A 1 95 ? 9.724 7.064 4.565 1.00 91.25 95 PRO A O 1
ATOM 718 N N . ARG A 1 96 ? 9.227 7.664 2.453 1.00 93.56 96 ARG A N 1
ATOM 719 C CA . ARG A 1 96 ? 9.120 9.122 2.697 1.00 93.56 96 ARG A CA 1
ATOM 720 C C . ARG A 1 96 ? 7.687 9.641 2.733 1.00 93.56 96 ARG A C 1
ATOM 722 O O . ARG A 1 96 ? 7.504 10.816 3.037 1.00 93.56 96 ARG A O 1
ATOM 729 N N . ILE A 1 97 ? 6.698 8.802 2.422 1.00 95.69 97 ILE A N 1
ATOM 730 C CA . ILE A 1 97 ? 5.315 9.265 2.357 1.00 95.69 97 ILE A CA 1
ATOM 731 C C . ILE A 1 97 ? 4.855 9.785 3.720 1.00 95.69 97 ILE A C 1
ATOM 733 O O . ILE A 1 97 ? 5.128 9.178 4.760 1.00 95.69 97 ILE A O 1
ATOM 737 N N . ASN A 1 98 ? 4.133 10.902 3.723 1.00 96.12 98 ASN A N 1
ATOM 738 C CA . ASN A 1 98 ? 3.677 11.502 4.962 1.00 96.12 98 ASN A CA 1
ATOM 739 C C . ASN A 1 98 ? 2.398 10.823 5.460 1.00 96.12 98 ASN A C 1
ATOM 741 O O . ASN A 1 98 ? 1.444 10.586 4.714 1.00 96.12 98 ASN A O 1
ATOM 745 N N . THR A 1 99 ? 2.317 10.602 6.772 1.00 97.44 99 THR A N 1
ATOM 746 C CA . THR A 1 99 ? 1.100 10.114 7.438 1.00 97.44 99 THR A CA 1
ATOM 747 C C . THR A 1 99 ? -0.116 11.005 7.140 1.00 97.44 99 THR A C 1
ATOM 749 O O . THR A 1 99 ? -1.230 10.507 6.982 1.00 97.44 99 THR A O 1
ATOM 752 N N . SER A 1 100 ? 0.076 12.323 7.009 1.00 97.25 100 SER A N 1
ATOM 753 C CA . SER A 1 100 ? -0.982 13.272 6.628 1.00 97.25 100 SER A CA 1
ATOM 754 C C . SER A 1 100 ? -1.544 13.007 5.231 1.00 97.25 100 SER A C 1
ATOM 756 O O . SER A 1 100 ? -2.754 13.125 5.029 1.00 97.25 100 SER A O 1
ATOM 758 N N . SER A 1 101 ? -0.692 12.614 4.286 1.00 97.56 101 SER A N 1
ATOM 759 C CA . SER A 1 101 ? -1.077 12.297 2.911 1.00 97.56 101 SER A CA 1
ATOM 760 C C . SER A 1 101 ? -1.921 11.033 2.858 1.00 97.56 101 SER A C 1
ATOM 762 O O . SER A 1 101 ? -2.991 11.047 2.254 1.00 97.56 101 SER A O 1
ATOM 764 N N . LEU A 1 102 ? -1.542 9.988 3.596 1.00 97.88 102 LEU A N 1
ATOM 765 C CA . LEU A 1 102 ? -2.357 8.775 3.735 1.00 97.88 102 LEU A CA 1
ATOM 766 C C . LEU A 1 102 ? -3.699 9.055 4.429 1.00 97.88 102 LEU A C 1
ATOM 768 O O . LEU A 1 102 ? -4.747 8.607 3.964 1.00 97.88 102 LEU A O 1
ATOM 772 N N . ASN A 1 103 ? -3.698 9.875 5.485 1.00 97.12 103 ASN A N 1
ATOM 773 C CA . ASN A 1 103 ? -4.927 10.332 6.145 1.00 97.12 103 ASN A CA 1
ATOM 774 C C . ASN A 1 103 ? -5.858 11.100 5.199 1.00 97.12 103 ASN A C 1
ATOM 776 O O . ASN A 1 103 ? -7.079 11.043 5.349 1.00 97.12 103 ASN A O 1
ATOM 780 N N . SER A 1 104 ? -5.308 11.835 4.230 1.00 97.62 104 SER A N 1
ATOM 781 C CA . SER A 1 104 ? -6.120 12.554 3.248 1.00 97.62 104 SER A CA 1
ATOM 782 C C . SER A 1 104 ? -6.932 11.607 2.359 1.00 97.62 104 SER A C 1
ATOM 784 O O . SER A 1 104 ? -8.062 11.944 2.012 1.00 97.62 104 SER A O 1
ATOM 786 N N . LEU A 1 105 ? -6.413 10.405 2.073 1.00 98.19 105 LEU A N 1
ATOM 787 C CA . LEU A 1 105 ? -7.110 9.382 1.287 1.00 98.19 105 LEU A CA 1
ATOM 788 C C . LEU A 1 105 ? -8.302 8.808 2.058 1.00 98.19 105 LEU A C 1
ATOM 790 O O . LEU A 1 105 ? -9.386 8.636 1.503 1.00 98.19 105 LEU A O 1
ATOM 794 N N . LEU A 1 106 ? -8.129 8.580 3.365 1.00 96.88 106 LEU A N 1
ATOM 795 C CA . LEU A 1 106 ? -9.174 8.026 4.232 1.00 96.88 106 LEU A CA 1
ATOM 796 C C . LEU A 1 106 ? -10.435 8.897 4.303 1.00 96.88 106 LEU A C 1
ATOM 798 O O . LEU A 1 106 ? -11.508 8.375 4.605 1.00 96.88 106 LEU A O 1
ATOM 802 N N . LYS A 1 107 ? -10.350 10.193 3.979 1.00 96.44 107 LYS A N 1
ATOM 803 C CA . LYS A 1 107 ? -11.514 11.095 3.931 1.00 96.44 107 LYS A CA 1
ATOM 804 C C . LYS A 1 107 ? -12.575 10.658 2.918 1.00 96.44 107 LYS A C 1
ATOM 806 O O . LYS A 1 107 ? -13.737 10.974 3.118 1.00 96.44 107 LYS A O 1
ATOM 811 N N . PHE A 1 108 ? -12.176 9.916 1.885 1.00 97.06 108 PHE A N 1
ATOM 812 C CA . PHE A 1 108 ? -13.046 9.449 0.800 1.00 97.06 108 PHE A CA 1
ATOM 813 C C . PHE A 1 108 ? -13.359 7.944 0.894 1.00 97.06 108 PHE A C 1
ATOM 815 O O . PHE A 1 108 ? -13.963 7.366 -0.004 1.00 97.06 108 PHE A O 1
ATOM 822 N N . SER A 1 109 ? -12.940 7.284 1.979 1.00 92.88 109 SER A N 1
ATOM 823 C CA . SER A 1 109 ? -12.974 5.819 2.119 1.00 92.88 109 SER A CA 1
ATOM 824 C C . SER A 1 109 ? -14.375 5.193 2.125 1.00 92.88 109 SER A C 1
ATOM 826 O O . SER A 1 109 ? -14.504 4.005 1.839 1.00 92.88 109 SER A O 1
ATOM 828 N N . ASN A 1 110 ? -15.418 5.969 2.432 1.00 93.44 110 ASN A N 1
ATOM 829 C CA . ASN A 1 110 ? -16.811 5.505 2.418 1.00 93.44 110 ASN A CA 1
ATOM 830 C C . ASN A 1 110 ? -17.521 5.747 1.078 1.00 93.44 110 ASN A C 1
ATOM 832 O O . ASN A 1 110 ? -18.673 5.351 0.929 1.00 93.44 110 ASN A O 1
ATOM 836 N N . GLU A 1 111 ? -16.869 6.430 0.139 1.00 95.69 111 GLU A N 1
ATOM 837 C CA . GLU A 1 111 ? -17.479 6.858 -1.124 1.00 95.69 111 GLU A CA 1
ATOM 838 C C . GLU A 1 111 ? -16.959 6.068 -2.326 1.00 95.69 111 GLU A C 1
ATOM 840 O O . GLU A 1 111 ? -17.663 5.972 -3.321 1.00 95.69 111 GLU A O 1
ATOM 845 N N . PHE A 1 112 ? -15.753 5.498 -2.233 1.00 97.50 112 PHE A N 1
ATOM 846 C CA . PHE A 1 112 ? -15.069 4.860 -3.357 1.00 97.50 112 PHE A CA 1
ATOM 847 C C . PHE A 1 112 ? -14.471 3.510 -2.964 1.00 97.50 112 PHE A C 1
ATOM 849 O O . PHE A 1 112 ? -14.047 3.304 -1.821 1.00 97.50 112 PHE A O 1
ATOM 856 N N . GLU A 1 113 ? -14.363 2.607 -3.937 1.00 97.75 113 GLU A N 1
ATOM 857 C CA . GLU A 1 113 ? -13.676 1.327 -3.766 1.00 97.75 113 GLU A CA 1
ATOM 858 C C . GLU A 1 113 ? -12.169 1.524 -3.610 1.00 97.75 113 GLU A C 1
ATOM 860 O O . GLU A 1 113 ? -11.520 0.791 -2.865 1.00 97.75 113 GLU A O 1
ATOM 865 N N . VAL A 1 114 ? -11.604 2.523 -4.292 1.00 98.38 114 VAL A N 1
ATOM 866 C CA . VAL A 1 114 ? -10.180 2.862 -4.212 1.00 98.38 114 VAL A CA 1
ATOM 867 C C . VAL A 1 114 ? -9.990 4.370 -4.127 1.00 98.38 114 VAL A C 1
ATOM 869 O O . VAL A 1 114 ? -10.629 5.137 -4.840 1.00 98.38 114 VAL A O 1
ATOM 872 N N . VAL A 1 115 ? -9.061 4.817 -3.286 1.00 98.62 115 VAL A N 1
ATOM 873 C CA . VAL A 1 115 ? -8.638 6.223 -3.239 1.00 98.62 115 VAL A CA 1
ATOM 874 C C . VAL A 1 115 ? -7.128 6.261 -3.410 1.00 98.62 115 VAL A C 1
ATOM 876 O O . VAL A 1 115 ? -6.388 5.722 -2.586 1.00 98.62 115 VAL A O 1
ATOM 879 N N . VAL A 1 116 ? -6.671 6.875 -4.497 1.00 98.12 116 VAL A N 1
ATOM 880 C CA . VAL A 1 116 ? -5.289 6.790 -4.976 1.00 98.12 116 VAL A CA 1
ATOM 881 C C . VAL A 1 116 ? -4.673 8.186 -5.120 1.00 98.12 116 VAL A C 1
ATOM 883 O O . VAL A 1 116 ? -5.320 9.083 -5.671 1.00 98.12 116 VAL A O 1
ATOM 886 N N . PRO A 1 117 ? -3.432 8.409 -4.650 1.00 98.19 117 PRO A N 1
ATOM 887 C CA . PRO A 1 117 ? -2.701 9.633 -4.944 1.00 98.19 117 PRO A CA 1
ATOM 888 C C . PRO A 1 117 ? -2.472 9.798 -6.445 1.00 98.19 117 PRO A C 1
ATOM 890 O O . PRO A 1 117 ? -2.185 8.830 -7.155 1.00 98.19 117 PRO A O 1
ATOM 893 N N . TYR A 1 118 ? -2.560 11.038 -6.912 1.00 97.62 118 TYR A N 1
ATOM 894 C CA . TYR A 1 118 ? -2.205 11.428 -8.268 1.00 97.62 118 TYR A CA 1
ATOM 895 C C . TYR A 1 118 ? -1.264 12.629 -8.240 1.00 97.62 118 TYR A C 1
ATOM 897 O O . TYR A 1 118 ? -1.582 13.655 -7.638 1.00 97.62 118 TYR A O 1
ATOM 905 N N . HIS A 1 119 ? -0.114 12.513 -8.893 1.00 97.06 119 HIS A N 1
ATOM 906 C CA . HIS A 1 119 ? 0.860 13.59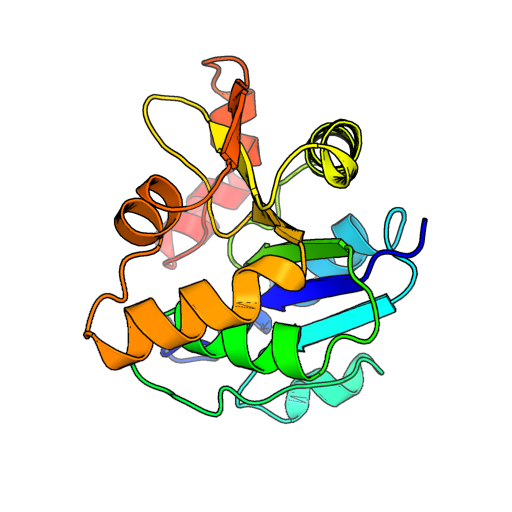8 -9.026 1.00 97.06 119 HIS A CA 1
ATOM 907 C C . HIS A 1 119 ? 1.691 13.395 -10.292 1.00 97.06 119 HIS A C 1
ATOM 909 O O . HIS A 1 119 ? 1.897 12.260 -10.716 1.00 97.06 119 HIS A O 1
ATOM 915 N N . HIS A 1 120 ? 2.132 14.486 -10.923 1.00 96.00 120 HIS A N 1
ATOM 916 C CA . HIS A 1 120 ? 3.011 14.453 -12.101 1.00 96.00 120 HIS A CA 1
ATOM 917 C C . HIS A 1 120 ? 2.562 13.478 -13.211 1.00 96.00 120 HIS A C 1
ATOM 919 O O . HIS A 1 120 ? 3.383 12.808 -13.834 1.00 96.00 120 HIS A O 1
ATOM 925 N N . GLY A 1 121 ? 1.253 13.350 -13.454 1.00 94.56 121 GLY A N 1
ATOM 926 C CA . GLY A 1 121 ? 0.728 12.441 -14.481 1.00 94.56 121 GLY A CA 1
ATOM 927 C C . GLY A 1 121 ? 0.622 10.964 -14.078 1.00 94.56 121 GLY A C 1
ATOM 928 O O . GLY A 1 121 ? 0.260 10.133 -14.915 1.00 94.56 121 GLY A O 1
ATOM 929 N N . HIS A 1 122 ? 0.916 10.612 -12.825 1.00 93.44 122 HIS A N 1
ATOM 930 C CA . HIS A 1 122 ? 1.004 9.231 -12.356 1.00 93.44 122 HIS A CA 1
ATOM 931 C C . HIS A 1 122 ? 0.094 8.950 -11.156 1.00 93.44 122 HIS A C 1
ATOM 933 O O . HIS A 1 122 ? -0.088 9.785 -10.274 1.00 93.44 122 HIS A O 1
ATOM 939 N N . PHE A 1 123 ? -0.470 7.738 -11.132 1.00 96.62 123 PHE A N 1
ATOM 940 C CA . PHE A 1 123 ? -1.164 7.184 -9.968 1.00 96.62 123 PHE A CA 1
ATOM 941 C C . PHE A 1 123 ? -0.207 6.345 -9.125 1.00 96.62 123 PHE A C 1
ATOM 943 O O . PHE A 1 123 ? 0.594 5.592 -9.690 1.00 96.62 123 PHE A O 1
ATOM 950 N N . GLU A 1 124 ? -0.389 6.388 -7.805 1.00 97.12 124 GLU A N 1
ATOM 951 C CA . GLU A 1 124 ? 0.373 5.602 -6.824 1.00 97.12 124 GLU A CA 1
ATOM 952 C C . GLU A 1 124 ? -0.477 4.466 -6.216 1.00 97.12 124 GLU A C 1
ATOM 954 O O . GLU A 1 124 ? -0.895 4.541 -5.059 1.00 97.12 124 GLU A O 1
ATOM 95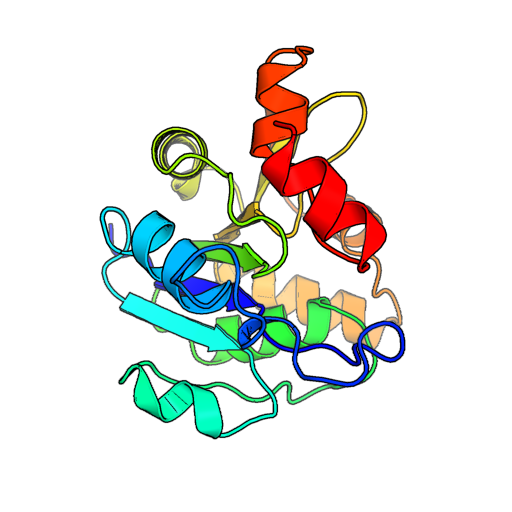9 N N . PRO A 1 125 ? -0.768 3.378 -6.961 1.00 96.44 125 PRO A N 1
ATOM 960 C CA . PRO A 1 125 ? -1.652 2.302 -6.498 1.00 96.44 125 PRO A CA 1
ATOM 961 C C . PRO A 1 125 ? -1.099 1.513 -5.306 1.00 96.44 125 PRO A C 1
ATOM 963 O O . PRO A 1 125 ? -1.833 0.727 -4.710 1.00 96.44 125 PRO A O 1
ATOM 966 N N . LEU A 1 126 ? 0.189 1.682 -4.995 1.00 96.00 126 LEU A N 1
ATOM 967 C CA . LEU A 1 126 ? 0.882 1.031 -3.886 1.00 96.00 126 LEU A CA 1
ATOM 968 C C . LEU A 1 126 ? 1.047 1.945 -2.665 1.00 96.00 126 LEU A C 1
ATOM 970 O O . LEU A 1 126 ? 1.742 1.565 -1.731 1.00 96.00 126 LEU A O 1
ATOM 974 N N . ALA A 1 127 ? 0.430 3.126 -2.679 1.00 97.38 127 ALA A N 1
ATOM 975 C CA . ALA A 1 127 ? 0.341 4.059 -1.559 1.00 97.38 127 ALA A CA 1
ATOM 976 C C . ALA A 1 127 ? -1.099 4.596 -1.467 1.00 97.38 127 ALA A C 1
ATOM 978 O O . ALA A 1 127 ? -1.344 5.800 -1.520 1.00 97.38 127 ALA A O 1
ATOM 979 N N . ALA A 1 128 ? -2.069 3.684 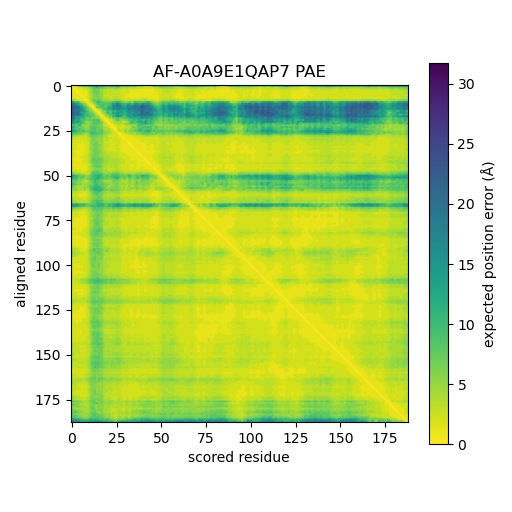-1.423 1.00 98.25 12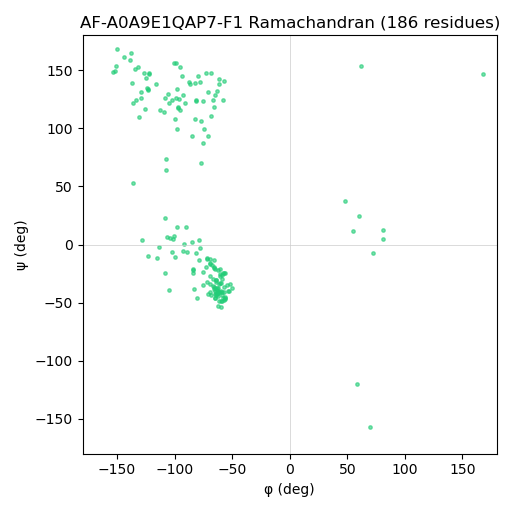8 ALA A N 1
ATOM 980 C CA . ALA A 1 128 ? -3.475 3.972 -1.684 1.00 98.25 128 ALA A CA 1
ATOM 981 C C . ALA A 1 128 ? -4.414 3.248 -0.715 1.00 98.25 128 ALA A C 1
ATOM 983 O O . ALA A 1 128 ? -4.072 2.231 -0.112 1.00 98.25 128 ALA A O 1
ATOM 984 N N . TYR A 1 129 ? -5.626 3.773 -0.583 1.00 98.69 129 TYR A N 1
ATOM 985 C CA . TYR A 1 129 ? -6.710 3.116 0.134 1.00 98.69 129 TYR A CA 1
ATOM 986 C C . TYR A 1 129 ? -7.466 2.161 -0.795 1.00 98.69 129 TYR A C 1
ATOM 988 O O . TYR A 1 129 ? -7.780 2.530 -1.924 1.00 98.69 129 TYR A O 1
ATOM 996 N N . TYR A 1 130 ? -7.810 0.981 -0.283 1.00 98.69 130 TYR A N 1
ATOM 997 C CA . TYR A 1 130 ? -8.662 -0.010 -0.929 1.00 98.69 130 TYR A CA 1
ATOM 998 C C . TYR A 1 130 ? -9.766 -0.454 0.031 1.00 98.69 130 TYR A C 1
ATOM 1000 O O . TYR A 1 130 ? -9.515 -0.835 1.181 1.00 98.69 130 TYR A O 1
ATOM 1008 N N . ASN A 1 131 ? -10.996 -0.461 -0.464 1.00 98.31 131 ASN A N 1
ATOM 1009 C CA . ASN A 1 131 ? -12.111 -1.115 0.187 1.00 98.31 131 ASN A CA 1
ATOM 1010 C C . ASN A 1 131 ? -12.044 -2.630 -0.068 1.00 98.31 131 ASN A C 1
ATOM 1012 O O . ASN A 1 131 ? -11.753 -3.065 -1.187 1.00 98.31 131 ASN A O 1
ATOM 1016 N N . LYS A 1 132 ? -12.348 -3.447 0.944 1.00 97.81 132 LYS A N 1
ATOM 1017 C CA . LYS A 1 132 ? -12.363 -4.913 0.824 1.00 97.81 132 LYS A CA 1
ATOM 1018 C C . LYS A 1 132 ? -13.368 -5.406 -0.226 1.00 97.81 132 LYS A C 1
ATOM 1020 O O . LYS A 1 132 ? -13.118 -6.434 -0.845 1.00 97.81 132 LYS A O 1
ATOM 1025 N N . GLY A 1 133 ? -14.441 -4.660 -0.490 1.00 97.31 133 GLY A N 1
ATOM 1026 C CA . GLY A 1 133 ? -15.412 -4.941 -1.552 1.00 97.31 133 GLY A CA 1
ATOM 1027 C C . GLY A 1 133 ? -14.806 -5.021 -2.959 1.00 97.31 133 GLY A C 1
ATOM 1028 O O . GLY A 1 133 ? -15.324 -5.755 -3.793 1.00 97.31 133 GLY A O 1
ATOM 1029 N N . SER A 1 134 ? -13.652 -4.384 -3.201 1.00 97.81 134 SER A N 1
ATOM 1030 C CA . SER A 1 134 ? -12.935 -4.488 -4.484 1.00 97.81 134 SER A CA 1
ATOM 1031 C C . SER A 1 134 ? -12.317 -5.874 -4.742 1.00 97.81 134 SER A C 1
ATOM 1033 O O . SER A 1 134 ? -11.900 -6.168 -5.865 1.00 97.81 134 SER A O 1
ATOM 1035 N N . LEU A 1 135 ? -12.249 -6.745 -3.726 1.00 98.12 135 LEU A N 1
ATOM 1036 C CA . LEU A 1 135 ? -11.537 -8.024 -3.773 1.00 98.12 135 LEU A CA 1
ATOM 1037 C C . LEU A 1 135 ? -12.004 -8.936 -4.916 1.00 98.12 135 LEU A C 1
ATOM 1039 O O . LEU A 1 135 ? -11.167 -9.461 -5.652 1.00 98.12 135 LEU A O 1
ATOM 1043 N N . ASP A 1 136 ? -13.314 -9.098 -5.102 1.00 98.12 136 ASP A N 1
ATOM 1044 C CA . ASP A 1 136 ? -13.855 -9.986 -6.140 1.00 98.12 136 ASP A CA 1
ATOM 1045 C C . ASP A 1 136 ? -13.474 -9.510 -7.546 1.00 98.12 136 ASP A C 1
ATOM 1047 O O . ASP A 1 136 ? -13.099 -10.315 -8.406 1.00 98.12 136 ASP A O 1
ATOM 1051 N N . TYR A 1 137 ? -13.491 -8.194 -7.767 1.00 98.44 137 TYR A N 1
ATOM 1052 C CA . TYR A 1 137 ? -13.041 -7.602 -9.020 1.00 98.44 137 TYR A CA 1
ATOM 1053 C C . TYR A 1 137 ? -11.538 -7.822 -9.238 1.00 98.44 137 TYR A C 1
ATOM 1055 O O . TYR A 1 137 ? -11.137 -8.255 -10.321 1.00 98.44 137 TYR A O 1
ATOM 1063 N N . LEU A 1 138 ? -10.702 -7.598 -8.215 1.00 98.12 138 LEU A N 1
ATOM 1064 C CA . LEU A 1 138 ? -9.253 -7.832 -8.291 1.00 98.12 138 LEU A CA 1
ATOM 1065 C C . LEU A 1 138 ? -8.930 -9.295 -8.632 1.00 98.12 138 LEU A C 1
ATOM 1067 O O . LEU A 1 138 ? -8.099 -9.561 -9.505 1.00 98.12 138 LEU A O 1
ATOM 1071 N N . ILE A 1 139 ? -9.626 -10.246 -8.001 1.00 98.00 139 ILE A N 1
ATOM 1072 C CA . ILE A 1 139 ? -9.513 -11.679 -8.307 1.00 98.00 139 ILE A CA 1
ATOM 1073 C C . ILE A 1 139 ? -9.954 -11.962 -9.748 1.00 98.00 139 ILE A C 1
ATOM 1075 O O . ILE A 1 139 ? -9.312 -12.754 -10.443 1.00 98.00 139 ILE A O 1
ATOM 1079 N N . GLY A 1 140 ? -11.030 -11.326 -10.216 1.00 98.12 140 GLY A N 1
ATOM 1080 C CA . GLY A 1 140 ? -11.503 -11.427 -11.597 1.00 98.12 140 GLY A CA 1
ATOM 1081 C C . GLY A 1 140 ? -10.454 -10.975 -12.615 1.00 98.12 140 GLY A C 1
ATOM 1082 O O . GLY A 1 140 ? -10.156 -11.718 -13.552 1.00 98.12 140 GLY A O 1
ATOM 1083 N N . GLN A 1 141 ? -9.839 -9.808 -12.400 1.00 97.88 141 GLN A N 1
ATOM 1084 C CA . GLN A 1 141 ? -8.775 -9.280 -13.267 1.00 97.88 141 GLN A CA 1
ATOM 1085 C C . GLN A 1 141 ? -7.546 -10.191 -13.284 1.00 97.88 141 GLN A C 1
ATOM 1087 O O . GLN A 1 141 ? -7.045 -10.539 -14.354 1.00 97.88 141 GLN A O 1
ATOM 1092 N N . MET A 1 142 ? -7.125 -10.667 -12.110 1.00 96.81 142 MET A N 1
ATOM 1093 C CA . MET A 1 142 ? -6.033 -11.631 -11.997 1.00 96.81 142 MET A CA 1
ATOM 1094 C C . MET A 1 142 ? -6.323 -12.911 -12.797 1.00 96.81 142 MET A C 1
ATOM 1096 O O . MET A 1 142 ? -5.467 -13.371 -13.549 1.00 96.81 142 MET A O 1
ATOM 1100 N N . LYS A 1 143 ? -7.531 -13.483 -12.684 1.00 97.00 143 LYS A N 1
ATOM 1101 C CA . LYS A 1 143 ? -7.936 -14.676 -13.455 1.00 97.00 143 LYS A CA 1
ATOM 1102 C C . LYS A 1 143 ? -7.985 -14.416 -14.963 1.00 97.00 143 LYS A C 1
ATOM 1104 O O . LYS A 1 143 ? -7.727 -15.331 -15.739 1.00 97.00 143 LYS A O 1
ATOM 1109 N N . ALA A 1 144 ? -8.292 -13.186 -15.369 1.00 96.75 144 ALA A N 1
ATOM 1110 C CA . ALA A 1 144 ? -8.264 -12.748 -16.762 1.00 96.75 144 ALA A CA 1
ATOM 1111 C C . ALA A 1 144 ? -6.843 -12.450 -17.287 1.00 96.75 144 ALA A C 1
ATOM 1113 O O . ALA A 1 144 ? -6.682 -12.141 -18.467 1.00 96.75 144 ALA A O 1
ATOM 1114 N N . GLY A 1 145 ? -5.810 -12.558 -16.444 1.00 96.06 145 GLY A N 1
ATOM 1115 C CA . GLY A 1 145 ? -4.417 -12.314 -16.818 1.00 96.06 145 GLY A CA 1
ATOM 1116 C C . GLY A 1 145 ? -4.011 -10.839 -16.838 1.00 96.06 145 GLY A C 1
ATOM 1117 O O . GLY A 1 145 ? -2.937 -10.517 -17.349 1.00 96.06 145 GLY A O 1
ATOM 1118 N N . GLU A 1 146 ? -4.837 -9.941 -16.295 1.00 96.75 146 GLU A N 1
ATOM 1119 C CA . GLU A 1 146 ? -4.466 -8.542 -16.085 1.00 96.75 146 GLU A CA 1
ATOM 1120 C C . GLU A 1 146 ? -3.846 -8.380 -14.691 1.00 96.75 146 GLU A C 1
ATOM 1122 O O . GLU A 1 146 ? -4.456 -8.688 -13.668 1.00 96.75 146 GLU A O 1
ATOM 1127 N N . TYR A 1 147 ? -2.606 -7.894 -14.658 1.00 94.94 147 TYR A N 1
ATOM 1128 C CA . TYR A 1 147 ? -1.791 -7.765 -13.443 1.00 94.94 147 TYR A CA 1
ATOM 1129 C C . TYR A 1 147 ? -1.312 -6.329 -13.200 1.00 94.94 147 TYR A C 1
ATOM 1131 O O . TYR A 1 147 ? -0.739 -6.020 -12.152 1.00 94.94 147 TYR A O 1
ATOM 1139 N N . LYS A 1 148 ? -1.501 -5.427 -14.170 1.00 94.69 148 LYS A N 1
ATOM 1140 C CA . LYS A 1 148 ? -1.066 -4.034 -14.074 1.00 94.69 148 LYS A CA 1
ATOM 1141 C C . LYS A 1 148 ? -2.102 -3.247 -13.290 1.00 94.69 148 LYS A C 1
ATOM 1143 O O . LYS A 1 148 ? -3.161 -2.915 -13.817 1.00 94.69 148 LYS A O 1
ATOM 1148 N N . LEU A 1 149 ? -1.764 -2.873 -12.058 1.00 94.75 149 LEU A N 1
ATOM 1149 C CA . LEU A 1 149 ? -2.661 -2.107 -11.187 1.00 94.75 149 LEU A CA 1
ATOM 1150 C C . LEU A 1 149 ? -3.197 -0.836 -11.861 1.00 94.75 149 LEU A C 1
ATOM 1152 O O . LEU A 1 149 ? -4.388 -0.572 -11.779 1.00 94.75 149 LEU A O 1
ATOM 1156 N N . HIS A 1 150 ? -2.377 -0.105 -12.624 1.00 93.31 150 HIS A N 1
ATOM 1157 C CA . HIS A 1 150 ? -2.831 1.077 -13.374 1.00 93.31 150 HIS A CA 1
ATOM 1158 C C . HIS A 1 150 ? -3.947 0.795 -14.391 1.00 93.31 150 HIS A C 1
ATOM 1160 O O . HIS A 1 150 ? -4.742 1.687 -14.677 1.00 93.31 150 HIS A O 1
ATOM 1166 N N . ASN A 1 151 ? -4.007 -0.413 -14.956 1.00 94.75 151 ASN A N 1
ATOM 1167 C CA . ASN A 1 151 ? -5.107 -0.825 -15.828 1.00 94.75 151 ASN A CA 1
ATOM 1168 C C . ASN A 1 151 ? -6.318 -1.258 -15.002 1.00 94.75 151 ASN A C 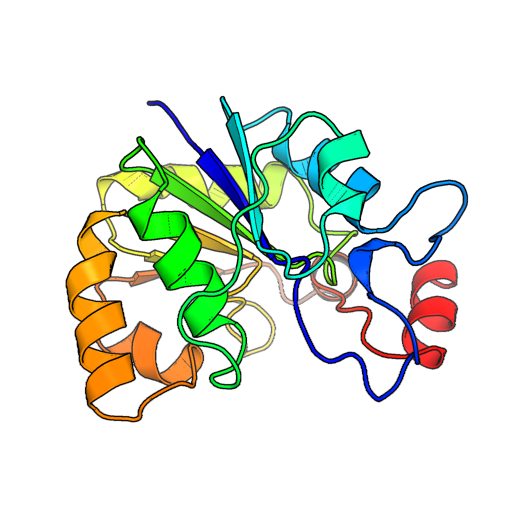1
ATOM 1170 O O . ASN A 1 151 ? -7.426 -0.808 -15.275 1.00 94.75 151 ASN A O 1
ATOM 1174 N N . ILE A 1 152 ? -6.084 -2.075 -13.972 1.00 96.56 152 ILE A N 1
ATOM 1175 C CA . ILE A 1 152 ? -7.114 -2.607 -13.068 1.00 96.56 152 ILE A CA 1
ATOM 1176 C C . ILE A 1 152 ? -7.925 -1.478 -12.429 1.00 96.56 152 ILE A C 1
ATOM 1178 O O . ILE A 1 152 ? -9.153 -1.544 -12.440 1.00 96.56 152 ILE A O 1
ATOM 1182 N N . LEU A 1 153 ? -7.248 -0.424 -11.953 1.00 95.06 153 LEU A N 1
ATOM 1183 C CA . LEU A 1 153 ? -7.866 0.753 -11.337 1.00 95.06 153 LEU A CA 1
ATOM 1184 C C . LEU A 1 153 ? -8.973 1.369 -12.199 1.00 95.06 153 LEU A C 1
ATOM 1186 O O . LEU A 1 153 ? -9.956 1.855 -11.660 1.00 95.06 153 LEU A O 1
ATOM 1190 N N . LYS A 1 154 ? -8.845 1.333 -13.530 1.00 93.06 154 LYS A N 1
ATOM 1191 C CA . LYS A 1 154 ? -9.792 1.990 -14.446 1.00 93.06 154 LYS A CA 1
ATOM 1192 C C . LYS A 1 154 ? -11.174 1.338 -14.480 1.00 93.06 154 LYS A C 1
ATOM 1194 O O . LYS A 1 154 ? -12.094 1.953 -15.006 1.00 93.06 154 LYS A O 1
ATOM 1199 N N . GLY A 1 155 ? -11.301 0.102 -13.998 1.00 94.88 155 GLY A N 1
ATOM 1200 C CA . GLY A 1 155 ? -12.590 -0.587 -13.899 1.00 94.88 155 GLY A CA 1
ATOM 1201 C C . GLY A 1 155 ? -13.154 -0.656 -12.481 1.00 94.88 155 GLY A C 1
ATOM 1202 O O . GLY A 1 155 ? -14.176 -1.304 -12.296 1.00 94.88 155 GLY A O 1
ATOM 1203 N N . LEU A 1 156 ? -12.501 -0.009 -11.512 1.00 95.81 156 LEU A N 1
ATOM 1204 C CA . LEU A 1 156 ? -13.021 0.200 -10.159 1.00 95.81 156 LEU A CA 1
ATOM 1205 C C . LEU A 1 156 ? -13.617 1.603 -10.045 1.00 95.81 156 LEU A C 1
ATOM 1207 O O . LEU A 1 156 ? -13.201 2.519 -10.761 1.00 95.81 156 LEU A O 1
ATOM 1211 N N . ASP A 1 157 ? -14.537 1.790 -9.104 1.00 97.19 157 ASP A N 1
ATOM 1212 C CA . ASP A 1 157 ? -14.947 3.128 -8.691 1.00 97.19 157 ASP A CA 1
ATOM 1213 C C . ASP A 1 157 ? -13.848 3.753 -7.822 1.00 97.19 157 ASP A C 1
ATOM 1215 O O . ASP A 1 157 ? -13.691 3.425 -6.640 1.00 97.19 157 ASP A O 1
ATOM 1219 N N . PHE A 1 158 ? -13.023 4.611 -8.432 1.00 97.56 158 PHE A N 1
ATOM 1220 C CA . PHE A 1 158 ? -11.856 5.183 -7.771 1.00 97.56 158 PHE A CA 1
ATOM 1221 C C . PHE A 1 158 ? -11.859 6.711 -7.723 1.00 97.56 158 PHE A C 1
ATOM 1223 O O . PHE A 1 158 ? -12.241 7.408 -8.665 1.00 97.56 158 PHE A O 1
ATOM 1230 N N . LYS A 1 159 ? -11.297 7.240 -6.634 1.00 98.06 159 LYS A N 1
ATOM 1231 C CA . LYS A 1 159 ? -10.990 8.659 -6.460 1.00 98.06 159 LYS A CA 1
ATOM 1232 C C . LYS A 1 159 ? -9.496 8.911 -6.599 1.00 98.06 159 LYS A C 1
ATOM 1234 O O . LYS A 1 159 ? -8.696 8.413 -5.812 1.00 98.06 159 LYS A O 1
ATOM 1239 N N . ALA A 1 160 ? -9.128 9.772 -7.543 1.00 97.88 160 ALA A N 1
ATOM 1240 C CA . ALA A 1 160 ? -7.805 10.383 -7.579 1.00 97.88 160 ALA A CA 1
ATOM 1241 C C . ALA A 1 160 ? -7.745 11.580 -6.614 1.00 97.88 160 ALA A C 1
ATOM 1243 O O . ALA A 1 160 ? -8.547 12.515 -6.726 1.00 97.88 160 ALA A O 1
ATOM 1244 N N . VAL A 1 161 ? -6.800 11.561 -5.675 1.00 98.12 161 VAL A N 1
ATOM 1245 C CA . VAL A 1 161 ? -6.470 12.708 -4.817 1.00 98.12 161 VAL A CA 1
ATOM 1246 C C . VAL A 1 161 ? -5.229 13.376 -5.390 1.00 98.12 161 VAL A C 1
ATOM 1248 O O . VAL A 1 161 ? -4.139 12.815 -5.329 1.00 98.12 161 VAL A O 1
ATOM 1251 N N . THR A 1 162 ? -5.404 14.556 -5.984 1.00 98.06 162 THR A N 1
ATOM 1252 C CA . THR A 1 162 ? -4.310 15.289 -6.627 1.00 98.06 162 THR A CA 1
ATOM 1253 C C . THR A 1 162 ? -3.404 15.941 -5.587 1.00 98.06 162 THR A C 1
ATOM 1255 O O . THR A 1 162 ? -3.868 16.750 -4.782 1.00 98.06 162 THR A O 1
ATOM 1258 N N . PHE A 1 163 ? -2.115 15.622 -5.642 1.00 97.62 163 PHE A N 1
ATOM 1259 C CA . PHE A 1 163 ? -1.064 16.287 -4.877 1.00 97.62 163 PHE A CA 1
ATOM 1260 C C . PHE A 1 163 ? -0.400 17.384 -5.725 1.00 97.62 163 PHE A C 1
ATOM 1262 O O . PHE A 1 163 ? -0.415 17.287 -6.956 1.00 97.62 163 PHE A O 1
ATOM 1269 N N . PRO A 1 164 ? 0.166 18.436 -5.103 1.00 97.00 164 PRO A N 1
ATOM 1270 C CA . PRO A 1 164 ? 0.833 19.511 -5.833 1.00 97.00 164 PRO A CA 1
ATOM 1271 C C . PRO A 1 164 ? 1.973 18.987 -6.711 1.00 97.00 164 PRO A C 1
ATOM 1273 O O . PRO A 1 164 ? 2.739 18.123 -6.288 1.00 97.00 164 PRO A O 1
ATOM 1276 N N . GLU A 1 165 ? 2.121 19.541 -7.911 1.00 95.75 165 GLU A N 1
ATOM 1277 C CA . GLU A 1 165 ? 3.298 19.296 -8.748 1.00 95.75 165 GLU A CA 1
ATOM 1278 C C . GLU A 1 165 ? 4.483 20.099 -8.196 1.00 95.75 165 GLU A C 1
ATOM 1280 O O . GLU A 1 165 ? 4.687 21.261 -8.546 1.00 95.75 165 GLU A O 1
ATOM 1285 N N . SER A 1 166 ? 5.206 19.501 -7.248 1.00 96.38 166 SER A N 1
ATOM 1286 C CA . SER A 1 166 ? 6.376 20.099 -6.609 1.00 96.38 166 SER A CA 1
ATOM 1287 C C . SER A 1 166 ? 7.456 19.062 -6.301 1.00 96.38 166 SER A C 1
ATOM 1289 O O . SER A 1 166 ? 7.187 17.856 -6.222 1.00 96.38 166 SER A O 1
ATOM 1291 N N . ASP A 1 167 ? 8.681 19.544 -6.082 1.00 94.81 167 ASP A N 1
ATOM 1292 C CA . ASP A 1 167 ? 9.815 18.706 -5.686 1.00 94.81 167 ASP A CA 1
ATOM 1293 C C . ASP A 1 167 ? 9.555 18.004 -4.347 1.00 94.81 167 ASP A C 1
ATOM 1295 O O . ASP A 1 167 ? 9.972 16.863 -4.156 1.00 94.81 167 ASP A O 1
ATOM 1299 N N . GLU A 1 168 ? 8.829 18.636 -3.423 1.00 95.38 168 GLU A N 1
ATOM 1300 C CA . GLU A 1 168 ? 8.436 18.024 -2.151 1.00 95.38 168 GLU A CA 1
ATOM 1301 C C . GLU A 1 168 ? 7.533 16.811 -2.372 1.00 95.38 168 GLU A C 1
ATOM 1303 O O . GLU A 1 168 ? 7.765 15.773 -1.757 1.00 95.38 168 GLU A O 1
ATOM 1308 N N . THR A 1 169 ? 6.563 16.903 -3.286 1.00 96.12 169 THR A N 1
ATOM 1309 C CA . THR A 1 169 ? 5.707 15.766 -3.651 1.00 96.12 169 THR A CA 1
ATOM 1310 C C . THR A 1 169 ? 6.529 14.650 -4.296 1.00 96.12 169 THR A C 1
ATOM 1312 O O . THR A 1 169 ? 6.376 13.485 -3.933 1.00 96.12 169 THR A O 1
ATOM 1315 N N . LEU A 1 170 ? 7.460 14.978 -5.201 1.00 94.19 170 LEU A N 1
ATOM 1316 C CA . LEU A 1 170 ? 8.354 13.974 -5.797 1.00 94.19 170 LEU A CA 1
ATOM 1317 C C . LEU A 1 170 ? 9.222 13.278 -4.743 1.00 94.19 170 LEU A C 1
ATOM 1319 O O . LEU A 1 170 ? 9.400 12.061 -4.806 1.00 94.19 170 LEU A O 1
ATOM 1323 N N . LYS A 1 171 ? 9.744 14.030 -3.766 1.00 94.69 171 LYS A N 1
ATOM 1324 C CA . LYS A 1 171 ? 10.499 13.482 -2.631 1.00 94.69 171 LYS A CA 1
ATOM 1325 C C . LYS A 1 171 ? 9.621 12.611 -1.738 1.00 94.69 171 LYS A C 1
ATOM 1327 O O . LYS A 1 171 ? 10.088 11.586 -1.250 1.00 94.69 171 LYS A O 1
ATOM 1332 N N . GLU A 1 172 ? 8.377 13.012 -1.503 1.00 95.81 172 GLU A N 1
ATOM 1333 C CA . GLU A 1 172 ? 7.431 12.293 -0.653 1.00 95.81 172 GLU A CA 1
ATOM 1334 C C . GLU A 1 172 ? 7.074 10.914 -1.229 1.00 95.81 172 GLU A C 1
ATOM 1336 O O . GLU A 1 172 ? 7.132 9.910 -0.518 1.00 95.81 172 GLU A O 1
ATOM 1341 N N . PHE A 1 173 ? 6.774 10.848 -2.527 1.00 95.19 173 PHE A N 1
ATOM 1342 C CA . PHE A 1 173 ? 6.428 9.607 -3.232 1.00 95.19 173 PHE A CA 1
ATOM 1343 C C . PHE A 1 173 ? 7.649 8.889 -3.837 1.00 95.19 173 PHE A C 1
ATOM 1345 O O . PHE A 1 173 ? 7.511 8.002 -4.680 1.00 95.19 173 PHE A O 1
ATOM 1352 N N . PHE A 1 174 ? 8.869 9.251 -3.424 1.00 93.31 174 PHE A N 1
ATOM 1353 C CA . PHE A 1 174 ? 10.086 8.683 -3.995 1.00 93.31 174 PHE A CA 1
ATOM 1354 C C . PHE A 1 174 ? 10.240 7.189 -3.671 1.00 93.31 174 PHE A C 1
ATOM 1356 O O . PHE A 1 174 ? 10.300 6.784 -2.508 1.00 93.31 174 PHE A O 1
ATOM 1363 N N . ASN A 1 175 ? 10.376 6.388 -4.729 1.00 91.19 175 ASN A N 1
ATOM 1364 C CA . ASN A 1 175 ? 10.523 4.940 -4.662 1.00 91.19 175 ASN A CA 1
ATOM 1365 C C . ASN A 1 175 ? 11.995 4.498 -4.637 1.00 91.19 175 ASN A C 1
ATOM 1367 O O . ASN A 1 175 ? 12.766 4.816 -5.544 1.00 91.19 175 ASN A O 1
ATOM 1371 N N . ILE A 1 176 ? 12.370 3.659 -3.672 1.00 88.69 176 ILE A N 1
ATOM 1372 C CA . ILE A 1 176 ? 13.721 3.098 -3.546 1.00 88.69 176 ILE A CA 1
ATOM 1373 C C . ILE A 1 176 ? 13.775 1.697 -4.156 1.00 88.69 176 ILE A C 1
ATOM 1375 O O . ILE A 1 176 ? 13.421 0.691 -3.535 1.00 88.69 176 ILE A O 1
ATOM 1379 N N . ASN A 1 177 ? 14.271 1.610 -5.389 1.00 84.44 177 ASN A N 1
ATOM 1380 C CA . ASN A 1 177 ? 14.289 0.368 -6.161 1.00 84.44 177 ASN A CA 1
ATOM 1381 C C . ASN A 1 177 ? 15.689 -0.173 -6.469 1.00 84.44 177 ASN A C 1
ATOM 1383 O O . ASN A 1 177 ? 15.821 -1.318 -6.922 1.00 84.44 177 ASN A O 1
ATOM 1387 N N . SER A 1 178 ? 16.721 0.628 -6.224 1.00 82.88 178 SER A N 1
ATOM 1388 C CA . SER A 1 178 ? 18.112 0.345 -6.556 1.00 82.88 178 SER A CA 1
ATOM 1389 C C . SER A 1 178 ? 19.083 1.014 -5.576 1.00 82.88 178 SER A C 1
ATOM 1391 O O . SER A 1 178 ? 18.718 1.910 -4.819 1.00 82.88 178 SER A O 1
ATOM 1393 N N . LYS A 1 179 ? 20.365 0.628 -5.636 1.00 81.25 179 LYS A N 1
ATOM 1394 C CA . LYS A 1 179 ? 21.423 1.274 -4.840 1.00 81.25 179 LYS A CA 1
ATOM 1395 C C . LYS A 1 179 ? 21.594 2.762 -5.165 1.00 81.25 179 LYS A C 1
ATOM 1397 O O . LYS A 1 179 ? 21.897 3.536 -4.268 1.00 81.25 179 LYS A O 1
ATOM 1402 N N . SER A 1 180 ? 21.395 3.169 -6.419 1.00 85.25 180 SER A N 1
ATOM 1403 C CA . SER A 1 180 ? 21.437 4.589 -6.793 1.00 85.25 180 SER A CA 1
ATOM 1404 C C . SER A 1 180 ? 20.289 5.386 -6.179 1.00 85.25 180 SER A C 1
ATOM 1406 O O . SER A 1 180 ? 20.467 6.564 -5.890 1.00 85.25 180 SER A O 1
ATOM 1408 N N . ASP A 1 181 ? 19.137 4.753 -5.941 1.00 87.44 181 ASP A N 1
ATOM 1409 C CA . ASP A 1 181 ? 18.009 5.416 -5.282 1.00 87.44 181 ASP A CA 1
ATOM 1410 C C . ASP A 1 181 ? 18.289 5.630 -3.793 1.00 87.44 181 ASP A C 1
ATOM 1412 O O . ASP A 1 181 ? 17.885 6.650 -3.253 1.00 87.44 181 ASP A O 1
ATOM 1416 N N . LEU A 1 182 ? 19.042 4.731 -3.143 1.00 83.81 182 LEU A N 1
ATOM 1417 C CA . LEU A 1 182 ? 19.498 4.936 -1.761 1.00 83.81 182 LEU A CA 1
ATOM 1418 C C . LEU A 1 182 ? 20.390 6.177 -1.633 1.00 83.81 182 LEU A C 1
ATOM 1420 O O . LEU A 1 182 ? 20.231 6.941 -0.691 1.00 83.81 182 LEU A O 1
ATOM 1424 N N . ILE A 1 183 ? 21.294 6.407 -2.592 1.00 83.94 183 ILE A N 1
ATOM 1425 C CA . ILE A 1 183 ? 22.145 7.608 -2.598 1.00 83.94 183 ILE A CA 1
ATOM 1426 C C . ILE A 1 183 ? 21.269 8.859 -2.723 1.00 83.94 183 ILE A C 1
ATOM 1428 O O . ILE A 1 183 ? 21.313 9.723 -1.854 1.00 83.94 183 ILE A O 1
ATOM 1432 N N . LYS A 1 184 ? 20.389 8.897 -3.734 1.00 84.69 184 LYS A N 1
ATOM 1433 C CA . LYS A 1 184 ? 19.450 10.014 -3.934 1.00 84.69 184 LYS A CA 1
ATOM 1434 C C . LYS A 1 184 ? 18.549 10.253 -2.724 1.00 84.69 184 LYS A C 1
ATOM 1436 O O . LYS A 1 184 ? 18.249 11.394 -2.406 1.00 84.69 184 LYS A O 1
ATOM 1441 N N . TYR A 1 185 ? 18.126 9.185 -2.049 1.00 84.75 185 TYR A N 1
ATOM 1442 C CA . TYR A 1 185 ? 17.310 9.279 -0.846 1.00 84.75 185 TYR A CA 1
ATOM 1443 C C . TYR A 1 185 ? 18.019 10.067 0.266 1.00 84.75 185 TYR A C 1
ATOM 1445 O O . TYR A 1 185 ? 17.357 10.842 0.952 1.00 84.75 185 TYR A O 1
ATOM 1453 N N . HIS A 1 186 ? 19.332 9.884 0.444 1.00 81.56 186 HIS A N 1
ATOM 1454 C CA . HIS A 1 186 ? 20.112 10.623 1.444 1.00 81.56 186 HIS A CA 1
ATOM 1455 C C . HIS A 1 186 ? 20.406 12.072 1.027 1.00 81.56 186 HIS A C 1
ATOM 1457 O O . HIS A 1 186 ? 20.612 12.915 1.896 1.00 81.56 186 HIS A O 1
ATOM 1463 N N . ASP A 1 187 ? 20.390 12.365 -0.275 1.00 79.56 187 ASP A N 1
ATOM 1464 C CA . ASP A 1 187 ? 20.585 13.718 -0.810 1.00 79.56 187 ASP A CA 1
ATOM 1465 C C . ASP A 1 187 ? 19.317 14.597 -0.712 1.00 79.56 187 ASP A C 1
ATOM 1467 O O . ASP A 1 187 ? 19.383 15.814 -0.906 1.00 79.56 187 ASP A O 1
ATOM 1471 N N . TYR A 1 188 ? 18.154 13.994 -0.438 1.00 74.69 188 TYR A N 1
ATOM 1472 C CA . TYR A 1 188 ? 16.846 14.660 -0.379 1.00 74.69 188 TYR A CA 1
ATOM 1473 C C . TYR A 1 188 ? 16.436 15.173 0.992 1.00 74.69 188 TYR A C 1
ATOM 1475 O O . TYR A 1 188 ? 15.889 16.304 0.985 1.00 74.69 188 TYR A O 1
#

pLDDT: mean 90.66, std 10.48, range [48.62, 98.69]

Foldseek 3Di:
DAEEEEEEQADPLVFPPDRQQQDDQPNDGLVVLVCVLCVVPHPAYEYEYPDCVCCVVVHHYFYQPPPPLPCLSSVLRVLVVDPDQKYFAAYSQQSQAHSVVLVVQVVCRVPFQKEWEDEPNDTDRRGIMGGSVCNVLSVVCVVVVNRDVVVSVVPTGYHYDYDDHDPSVCLNRQGDSHPVSSVVVVVD

Sequence (188 aa):
MSVTGIILAGGLSSRMGNDKGVIQLDQQKMVEKVISILSPIVDRIIVSANNSNYEQFKFSVIKDKYGRIGPLGGIISCLEESTTDHNLILSCDTPRINTSSLNSLLKFSNEFEVVVPYHHGHFEPLAAYYNKGSLDYLIGQMKAGEYKLHNILKGLDFKAVTFPESDETLKEFFNINSKSDLIKYHDY

Mean predicted aligned error: 4.28 Å

Nearest PDB structures (foldseek):
  1h4d-assembly1_A  TM=8.774E-01  e=2.606E-16  Escherichia coli
  1hjj-assembly1_A  TM=8.792E-01  e=6.028E-16  Escherichia coli
  1e5k-assembly1_A  TM=8.740E-01  e=7.802E-16  Escherichia coli K-12
  1hjl-assembly1_A  TM=8.756E-01  e=3.439E-15  Escherichia coli
  1fr9-assembly1_A  TM=8.709E-01  e=6.144E-15  Escherichia coli

Radius of gyration: 15.4 Å; Cα contacts (8 Å, |Δi|>4): 365; chains: 1; bounding box: 40×37×33 Å

Solvent-accessible surface area (backbone atoms only — not comparable to full-atom values): 10406 Å² total; per-residue (Å²): 136,66,31,33,29,37,34,44,43,53,67,89,38,79,80,69,78,46,64,59,26,70,40,70,54,88,96,38,32,25,39,56,45,41,48,64,42,40,57,86,78,31,80,44,57,37,35,24,28,84,58,73,75,58,47,79,74,77,38,55,67,38,53,47,80,67,52,98,44,64,70,51,24,33,51,52,41,45,52,72,71,46,92,43,57,36,31,41,34,34,37,27,40,38,60,51,49,51,49,68,59,59,53,58,37,59,76,49,55,92,78,31,41,28,26,27,41,27,42,88,95,41,75,38,82,50,60,15,36,38,29,43,82,43,48,66,58,54,54,48,38,46,76,72,69,51,52,55,60,83,61,56,52,73,80,48,59,61,42,75,47,78,51,70,85,46,71,67,48,54,56,24,67,37,64,53,78,44,76,70,37,54,55,52,60,75,76,105

Secondary structure (DSSP, 8-state):
--EEEEEE-----TTTSS-GGG-EETTEEHHHHHHHHHTTT-SEEEEE-S-GGGGGGTSEEE--SS-SSTHHHHHHHHHHH--SSEEEEEETT-TT--HHHHHHHHTTTTT-SEEEEEETTEE-TTEEEEEGGGHHHHHHHHHTT---HHHHGGGS-EEEEEPPSSHHHHHHT----SHHHHHHHHH-